Protein AF-A0A6P6YEB8-F1 (afdb_monomer_lite)

pLDDT: mean 78.09, std 16.61, range [33.03, 96.44]

InterPro domains:
  IPR001309 Peptidase C14, p20 domain [PS50208] (70-120)
  IPR011600 Peptidase C14, caspase domain [PF00656] (31-150)
  IPR015917 Peptidase C14A, caspase catalytic domain [SM00115] (5-207)
  IPR029030 Caspase-like domain superfamily [SSF52129] (10-206)

Sequence (208 aa):
MDNNNLYYSTRNRGRCILLDYLADVRSQSTVRLLQSTFGKLNYQFECYRGWNDRQTLQLLNQGLEDESFDSLIVLILTTSCRKVIECANRTRINSHIIVNKLNGKFCKPFAGKPKVIMIQEYCNKLASDGPTIDQHHQYMIPSHADMLIYTYRGKSQLFWPTLCSTLVTKTTDSLDLVKQLTMVTKCIHQQTGIITEMFSTLIKLFRI

Radius of gyration: 16.37 Å; chains: 1; bounding box: 47×34×47 Å

Secondary structure (DSSP, 8-state):
----B----SSS-EEEEEEETTTTTT-HHHHHHHHHHHHHTTEEEEEEES--HHHHHHHHHHS---TT-S-EEEEEEEEEETTEEE-GGG-EEEHHHHHHHTSTTT-GGGTTS-EEEEEEEE-S---SS-----TT--PPPP-SSSEEEEEEE-S-TTHHHHHHHHHHHT-SSS--HHHHHHHHHHHHHHHH----EEEE--SSB---

Organism: Dermatophagoides pteronyssinus (NCBI:txid6956)

Foldseek 3Di:
DDPQDDPADQAAAEAAEEEAQVLVPPCPVLLVLVCVLVVVSVHHYDYDYQDAPVVLVVCLQPVQPDLSHQEYHYEYEAADDQQWGQHHPRHIDRVVSSLVSCACVNNVSQHVGAYEYEYEHEYPDPPPDDPPPVVSRDDDQRPGARYKYKYFYYNDPVLSVQLSCLLVVPLPPDDFPVVSVVVSQVVCCVVPVGHIDIHDRYPGGHRD

Structure (mmCIF, N/CA/C/O backbone):
data_AF-A0A6P6YEB8-F1
#
_entry.id   AF-A0A6P6YEB8-F1
#
loop_
_atom_site.group_PDB
_atom_site.id
_atom_site.type_symbol
_atom_site.label_atom_id
_atom_site.label_alt_id
_atom_site.label_comp_id
_atom_site.label_asym_id
_atom_site.label_entity_id
_atom_site.label_seq_id
_atom_site.pdbx_PDB_ins_code
_atom_site.Cartn_x
_atom_site.Cartn_y
_atom_site.Cartn_z
_atom_site.occupancy
_atom_site.B_iso_or_equiv
_atom_site.auth_seq_id
_atom_site.auth_comp_id
_atom_site.auth_asym_id
_atom_site.auth_atom_id
_atom_site.pdbx_PDB_model_num
ATOM 1 N N . MET A 1 1 ? -30.100 9.604 11.084 1.00 33.03 1 MET A N 1
ATOM 2 C CA . MET A 1 1 ? -28.777 9.642 11.743 1.00 33.03 1 MET A CA 1
ATOM 3 C C . MET A 1 1 ? -27.958 8.520 11.131 1.00 33.03 1 MET A C 1
ATOM 5 O O . MET A 1 1 ? -28.164 7.367 11.486 1.00 33.03 1 MET A O 1
ATOM 9 N N . ASP A 1 2 ? -27.129 8.842 10.139 1.00 33.69 2 ASP A N 1
ATOM 10 C CA . ASP A 1 2 ? -26.387 7.848 9.355 1.00 33.69 2 ASP A CA 1
ATOM 11 C C . ASP A 1 2 ? -25.097 7.439 10.079 1.00 33.69 2 ASP A C 1
ATOM 13 O O . ASP A 1 2 ? -24.058 8.087 9.966 1.00 33.69 2 ASP A O 1
ATOM 17 N N . ASN A 1 3 ? -25.165 6.334 10.823 1.00 35.03 3 ASN A N 1
ATOM 18 C CA . ASN A 1 3 ? -24.061 5.725 11.583 1.00 35.03 3 ASN A CA 1
ATOM 19 C C . ASN A 1 3 ? -23.027 4.972 10.704 1.00 35.03 3 ASN A C 1
ATOM 21 O O . ASN A 1 3 ? -22.453 3.971 11.130 1.00 35.03 3 ASN A O 1
ATOM 25 N N . ASN A 1 4 ? -22.766 5.429 9.474 1.00 48.56 4 ASN A N 1
ATOM 26 C CA . ASN A 1 4 ? -21.883 4.731 8.520 1.00 48.56 4 ASN A CA 1
ATOM 27 C C . ASN A 1 4 ? -20.425 5.229 8.492 1.00 48.56 4 ASN A C 1
ATOM 29 O O . ASN A 1 4 ? -19.629 4.739 7.688 1.00 48.56 4 ASN A O 1
ATOM 33 N N . ASN A 1 5 ? -20.049 6.164 9.367 1.00 48.53 5 ASN A N 1
ATOM 34 C CA . ASN A 1 5 ? -18.670 6.640 9.487 1.00 48.53 5 ASN A CA 1
ATOM 35 C C . ASN A 1 5 ? -17.968 5.930 10.654 1.00 48.53 5 ASN A C 1
ATOM 37 O O . ASN A 1 5 ? -18.472 5.942 11.776 1.00 48.53 5 ASN A O 1
ATOM 41 N N . LEU A 1 6 ? -16.792 5.337 10.416 1.00 50.59 6 LEU A N 1
ATOM 42 C CA . LEU A 1 6 ? -15.902 4.976 11.520 1.00 50.59 6 LEU A CA 1
ATOM 43 C C . LEU A 1 6 ? -15.239 6.246 12.062 1.00 50.59 6 LEU A C 1
ATOM 45 O O . LEU A 1 6 ? -14.521 6.938 11.342 1.00 50.59 6 LEU A O 1
ATOM 49 N N . TYR A 1 7 ? -15.476 6.528 13.341 1.00 46.62 7 TYR A N 1
ATOM 50 C CA . TYR A 1 7 ? -14.671 7.468 14.111 1.00 46.62 7 TYR A CA 1
ATOM 51 C C . TYR A 1 7 ? -13.385 6.751 14.525 1.00 46.62 7 TYR A C 1
ATOM 53 O O . TYR A 1 7 ? -13.384 5.985 15.484 1.00 46.62 7 TYR A O 1
ATOM 61 N N . TYR A 1 8 ? -12.310 6.953 13.767 1.00 55.81 8 TYR A N 1
ATOM 62 C CA . TYR A 1 8 ? -10.986 6.454 14.134 1.00 55.81 8 TYR A CA 1
ATOM 63 C C . TYR A 1 8 ? -10.305 7.409 15.109 1.00 55.81 8 TYR A C 1
ATOM 65 O O . TYR A 1 8 ? -10.428 8.632 14.992 1.00 55.81 8 TYR A O 1
ATOM 73 N N . SER A 1 9 ? -9.576 6.842 16.064 1.00 53.19 9 SER A N 1
ATOM 74 C CA . SER A 1 9 ? -8.778 7.593 17.023 1.00 53.19 9 SER A CA 1
ATOM 75 C C . SER A 1 9 ? -7.683 8.376 16.298 1.00 53.19 9 SER A C 1
A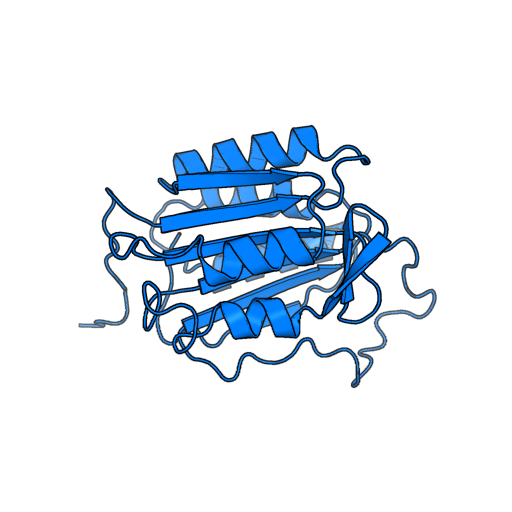TOM 77 O O . SER A 1 9 ? -6.955 7.844 15.460 1.00 53.19 9 SER A O 1
ATOM 79 N N . THR A 1 10 ? -7.507 9.648 16.657 1.00 57.56 10 THR A N 1
ATOM 80 C CA . THR A 1 10 ? -6.394 10.469 16.153 1.00 57.56 10 THR A CA 1
ATOM 81 C C . THR A 1 10 ? -5.044 10.089 16.767 1.00 57.56 10 THR A C 1
ATOM 83 O O . THR A 1 10 ? -4.017 10.537 16.254 1.00 57.56 10 THR A O 1
ATOM 86 N N . ARG A 1 11 ? -5.026 9.276 17.840 1.00 58.72 11 ARG A N 1
ATOM 87 C CA . ARG A 1 11 ? -3.799 8.866 18.546 1.00 58.72 11 ARG A CA 1
ATOM 88 C C . ARG A 1 11 ? -3.128 7.626 17.941 1.00 58.72 11 ARG A C 1
ATOM 90 O O . ARG A 1 11 ? -1.917 7.662 17.787 1.00 58.72 11 ARG A O 1
ATOM 97 N N . ASN A 1 12 ? -3.886 6.592 17.551 1.00 71.19 12 ASN A N 1
ATOM 98 C CA . ASN A 1 12 ? -3.349 5.302 17.069 1.00 71.19 12 ASN A CA 1
ATOM 99 C C . ASN A 1 12 ? -4.005 4.860 15.747 1.00 71.19 12 ASN A C 1
ATOM 101 O O . ASN A 1 12 ? -4.598 3.786 15.633 1.00 71.19 12 ASN A O 1
ATOM 105 N N . ARG A 1 13 ? -3.909 5.713 14.725 1.00 84.38 13 ARG A N 1
ATOM 106 C CA . ARG A 1 13 ? -4.676 5.565 13.481 1.00 84.38 13 ARG A CA 1
ATOM 107 C C . ARG A 1 13 ? -4.376 4.292 12.696 1.00 84.38 13 ARG A C 1
ATOM 109 O O . ARG A 1 13 ? -5.254 3.725 12.045 1.00 84.38 13 ARG A O 1
ATOM 116 N N . GLY A 1 14 ? -3.131 3.845 12.726 1.00 90.62 14 GLY A N 1
ATOM 117 C CA . GLY A 1 14 ? -2.767 2.630 12.034 1.00 90.62 14 GLY A CA 1
ATOM 118 C C . GLY A 1 14 ? -1.291 2.488 11.763 1.00 90.62 14 GLY A C 1
ATOM 119 O O . GLY A 1 14 ? -0.477 3.369 12.048 1.00 90.62 14 GLY A O 1
ATOM 120 N N . ARG A 1 15 ? -0.976 1.371 11.121 1.00 93.56 15 ARG A N 1
ATOM 121 C CA . ARG A 1 15 ? 0.365 1.060 10.645 1.00 93.56 15 ARG A CA 1
ATOM 122 C C . ARG A 1 15 ? 0.413 1.139 9.127 1.00 93.56 15 ARG A C 1
ATOM 124 O O . ARG A 1 15 ? -0.502 0.676 8.449 1.00 93.56 15 ARG A O 1
ATOM 131 N N . CYS A 1 16 ? 1.471 1.737 8.595 1.00 95.31 16 CYS A N 1
ATOM 132 C CA . CYS A 1 16 ? 1.727 1.842 7.165 1.00 95.31 16 CYS A CA 1
ATOM 133 C C . CYS A 1 16 ? 3.064 1.170 6.846 1.00 95.31 16 CYS A C 1
ATOM 135 O O . CYS A 1 16 ? 4.121 1.636 7.262 1.00 95.31 16 CYS A O 1
ATOM 137 N N . ILE A 1 17 ? 3.008 0.058 6.122 1.00 96.44 17 ILE A N 1
ATOM 138 C CA . ILE A 1 17 ? 4.162 -0.752 5.745 1.00 96.44 17 ILE A CA 1
ATOM 139 C C . ILE A 1 17 ? 4.470 -0.498 4.275 1.00 96.44 17 ILE A C 1
ATOM 141 O O . ILE A 1 17 ? 3.630 -0.745 3.416 1.00 96.44 17 ILE A O 1
ATOM 145 N N . LEU A 1 18 ? 5.688 -0.060 3.976 1.00 95.81 18 LEU A N 1
ATOM 146 C CA . LEU A 1 18 ? 6.219 0.038 2.624 1.00 95.81 18 LEU A CA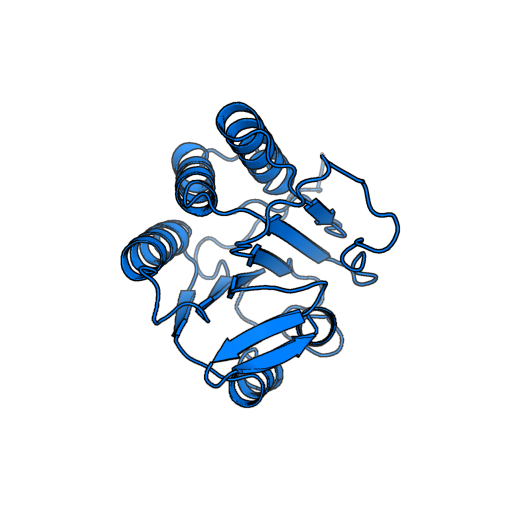 1
ATOM 147 C C . LEU A 1 18 ? 7.156 -1.139 2.339 1.00 95.81 18 LEU A C 1
ATOM 149 O O . LEU A 1 18 ? 8.216 -1.262 2.949 1.00 95.81 18 LEU A O 1
ATOM 153 N N . LEU A 1 19 ? 6.776 -1.970 1.372 1.00 94.06 19 LEU A N 1
ATOM 154 C CA . LEU A 1 19 ? 7.599 -3.017 0.776 1.00 94.06 19 LEU A CA 1
ATOM 155 C C . LEU A 1 19 ? 8.220 -2.463 -0.515 1.00 94.06 19 LEU A C 1
ATOM 157 O O . LEU A 1 19 ? 7.567 -2.400 -1.559 1.00 94.06 19 LEU A O 1
ATOM 161 N N . ASP A 1 20 ? 9.471 -2.011 -0.429 1.00 92.25 20 ASP A N 1
ATOM 162 C CA . ASP A 1 20 ? 10.211 -1.432 -1.554 1.00 92.25 20 ASP A CA 1
ATOM 163 C C . ASP A 1 20 ? 11.157 -2.469 -2.171 1.00 92.25 20 ASP A C 1
ATOM 165 O O . ASP A 1 20 ? 12.314 -2.627 -1.760 1.00 92.25 20 ASP A O 1
ATOM 169 N N . TYR A 1 21 ? 10.660 -3.173 -3.188 1.00 89.31 21 TYR A N 1
ATOM 170 C CA . TYR A 1 21 ? 11.444 -4.129 -3.970 1.00 89.31 21 TYR A CA 1
ATOM 171 C C . TYR A 1 21 ? 12.214 -3.469 -5.121 1.00 89.31 21 TYR A C 1
ATOM 173 O O . TYR A 1 21 ? 12.938 -4.146 -5.845 1.00 89.31 21 TYR A O 1
ATOM 181 N N . LEU A 1 22 ? 12.110 -2.144 -5.270 1.00 81.25 22 LEU A N 1
ATOM 182 C CA . LEU A 1 22 ? 12.818 -1.349 -6.276 1.00 81.25 22 LEU A CA 1
ATOM 183 C C . LEU A 1 22 ? 14.021 -0.620 -5.677 1.00 81.25 22 LEU A C 1
ATOM 185 O O . LEU A 1 22 ? 14.410 0.434 -6.176 1.00 81.25 22 LEU A O 1
ATOM 189 N N . ALA A 1 23 ? 14.605 -1.144 -4.598 1.00 67.38 23 ALA A N 1
ATOM 190 C CA . ALA A 1 23 ? 15.652 -0.462 -3.839 1.00 67.38 23 ALA A CA 1
ATOM 191 C C . ALA A 1 23 ? 16.855 -0.012 -4.702 1.00 67.38 23 ALA A C 1
ATOM 193 O O . ALA A 1 23 ? 17.449 1.026 -4.400 1.00 67.38 23 ALA A O 1
ATOM 194 N N . ASP A 1 24 ? 17.130 -0.716 -5.806 1.00 60.81 24 ASP A N 1
ATOM 195 C CA . ASP A 1 24 ? 18.186 -0.403 -6.783 1.00 60.81 24 ASP A CA 1
ATOM 196 C C . ASP A 1 24 ? 17.789 0.671 -7.822 1.00 60.81 24 ASP A C 1
ATOM 198 O O . ASP A 1 24 ? 18.626 1.177 -8.570 1.00 60.81 24 ASP A O 1
ATOM 202 N N . VAL A 1 25 ? 16.512 1.066 -7.878 1.00 59.66 25 VAL A N 1
ATOM 203 C CA . VAL A 1 25 ? 15.935 1.954 -8.899 1.00 59.66 25 VAL A CA 1
ATOM 204 C C . VAL A 1 25 ? 15.232 3.146 -8.242 1.00 59.66 25 VAL A C 1
ATOM 206 O O . VAL A 1 25 ? 14.028 3.136 -8.019 1.00 59.66 25 VAL A O 1
ATOM 209 N N . ARG A 1 26 ? 15.983 4.226 -7.979 1.00 57.53 26 ARG A N 1
ATOM 210 C CA . ARG A 1 26 ? 15.484 5.612 -7.770 1.00 57.53 26 ARG A CA 1
ATOM 211 C C . ARG A 1 26 ? 14.288 5.796 -6.801 1.00 57.53 26 ARG A C 1
ATOM 213 O O . ARG A 1 26 ? 13.597 6.810 -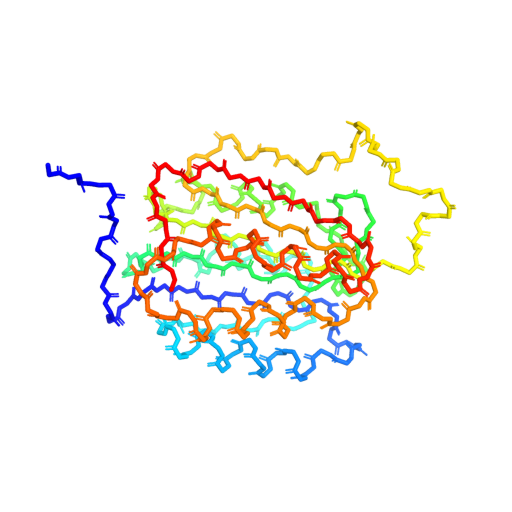6.886 1.00 57.53 26 ARG A O 1
ATOM 220 N N . SER A 1 27 ? 14.049 4.887 -5.853 1.00 66.88 27 SER A N 1
ATOM 221 C CA . SER A 1 27 ? 12.865 4.926 -4.976 1.00 66.88 27 SER A CA 1
ATOM 222 C C . SER A 1 27 ? 12.981 5.914 -3.807 1.00 66.88 27 SER A C 1
ATOM 224 O O . SER A 1 27 ? 11.989 6.208 -3.147 1.00 66.88 27 SER A O 1
ATOM 226 N N . GLN A 1 28 ? 14.161 6.484 -3.540 1.00 81.50 28 GLN A N 1
ATOM 227 C CA . GLN A 1 28 ? 14.412 7.210 -2.289 1.00 81.50 28 GLN A CA 1
ATOM 228 C C . GLN A 1 28 ? 13.585 8.495 -2.120 1.00 81.50 28 GLN A C 1
ATOM 230 O O . GLN A 1 28 ? 13.157 8.804 -1.008 1.00 81.50 28 GLN A O 1
ATOM 235 N N . SER A 1 29 ? 13.310 9.227 -3.204 1.00 85.50 29 SER A N 1
ATOM 236 C CA . SER A 1 29 ? 12.393 10.376 -3.171 1.00 85.50 29 SER A CA 1
ATOM 237 C C . SER A 1 29 ? 10.953 9.942 -2.881 1.00 85.50 29 SER A C 1
ATOM 239 O O . SER A 1 29 ? 10.272 10.577 -2.078 1.00 85.50 29 SER A O 1
ATOM 241 N N . THR A 1 30 ? 10.520 8.821 -3.466 1.00 88.12 30 THR A N 1
ATOM 242 C CA . THR A 1 30 ? 9.198 8.223 -3.230 1.00 88.12 30 THR A CA 1
ATOM 243 C C . THR A 1 30 ? 9.059 7.759 -1.781 1.00 88.12 30 THR A C 1
ATOM 245 O O . THR A 1 30 ? 8.077 8.098 -1.131 1.00 88.12 30 THR A O 1
ATOM 248 N N . VAL A 1 31 ? 10.064 7.068 -1.233 1.00 91.12 31 VAL A N 1
ATOM 249 C CA . VAL A 1 31 ? 10.078 6.627 0.174 1.00 91.12 31 VAL A CA 1
ATOM 250 C C . VAL A 1 31 ? 9.922 7.822 1.117 1.00 91.12 31 VAL A C 1
ATOM 252 O O . VAL A 1 31 ? 9.061 7.796 1.992 1.00 91.12 31 VAL A O 1
ATOM 255 N N . ARG A 1 32 ? 10.700 8.897 0.914 1.00 92.31 32 ARG A N 1
ATOM 256 C CA . ARG A 1 32 ? 10.609 10.116 1.741 1.00 92.31 32 ARG A CA 1
ATOM 257 C C . ARG A 1 32 ? 9.237 10.780 1.643 1.00 92.31 32 ARG A C 1
ATOM 259 O O . ARG A 1 32 ? 8.699 11.218 2.658 1.00 92.31 32 ARG A O 1
ATOM 266 N N . LEU A 1 33 ? 8.670 10.844 0.439 1.00 93.12 33 LEU A N 1
ATOM 267 C CA . LEU A 1 33 ? 7.339 11.402 0.212 1.00 93.12 33 LEU A CA 1
ATOM 268 C C . LEU A 1 33 ? 6.257 10.596 0.944 1.00 93.12 33 LEU A C 1
ATOM 270 O O . LEU A 1 33 ? 5.417 11.187 1.628 1.00 93.12 33 LEU A O 1
ATOM 274 N N . LEU A 1 34 ? 6.289 9.266 0.829 1.00 94.44 34 LEU A N 1
ATOM 275 C CA . LEU A 1 34 ? 5.340 8.375 1.497 1.00 94.44 34 LEU A CA 1
ATOM 276 C C . LEU A 1 34 ? 5.480 8.469 3.015 1.00 94.44 34 LEU A C 1
ATOM 278 O O . LEU A 1 34 ? 4.485 8.702 3.696 1.00 94.44 34 LEU A O 1
ATOM 282 N N . GLN A 1 35 ? 6.707 8.402 3.535 1.00 95.38 35 GLN A N 1
ATOM 283 C CA . GLN A 1 35 ? 6.976 8.542 4.965 1.00 95.38 35 GLN A CA 1
ATOM 284 C C . GLN A 1 35 ? 6.462 9.881 5.510 1.00 95.38 35 GLN A C 1
ATOM 286 O O . GLN A 1 35 ? 5.776 9.909 6.529 1.00 95.38 35 GLN A O 1
ATOM 291 N N . SER A 1 36 ? 6.741 10.991 4.815 1.00 93.94 36 SER A N 1
ATOM 292 C CA . SER A 1 36 ? 6.252 12.316 5.216 1.00 93.94 36 SER A CA 1
ATOM 293 C C . SER A 1 36 ? 4.725 12.397 5.184 1.00 93.94 36 SER A C 1
ATOM 295 O O . SER A 1 36 ? 4.115 12.951 6.095 1.00 93.94 36 SER A O 1
ATOM 297 N N . THR A 1 37 ? 4.099 11.829 4.153 1.00 93.25 37 THR A N 1
ATOM 298 C CA . THR A 1 37 ? 2.644 11.871 3.978 1.00 93.25 37 THR A CA 1
ATOM 299 C C . THR A 1 37 ? 1.926 11.046 5.036 1.00 93.25 37 THR A C 1
ATOM 301 O O . THR A 1 37 ? 1.076 11.573 5.744 1.00 93.25 37 THR A O 1
ATOM 304 N N . PHE A 1 38 ? 2.284 9.772 5.190 1.00 92.56 38 PHE A N 1
ATOM 305 C CA . PHE A 1 38 ? 1.635 8.887 6.157 1.00 92.56 38 PHE A CA 1
ATOM 306 C C . PHE A 1 38 ? 1.969 9.261 7.606 1.00 92.56 38 PHE A C 1
ATOM 308 O O . PHE A 1 38 ? 1.107 9.119 8.469 1.00 92.56 38 PHE A O 1
ATOM 315 N N . GLY A 1 39 ? 3.142 9.852 7.857 1.00 91.25 39 GLY A N 1
ATOM 316 C CA . GLY A 1 39 ? 3.456 10.472 9.145 1.00 91.25 39 GLY A CA 1
ATOM 317 C C . GLY A 1 39 ? 2.525 11.643 9.484 1.00 91.25 39 GLY A C 1
ATOM 318 O O . GLY A 1 39 ? 2.002 11.698 10.590 1.00 91.25 39 GLY A O 1
ATOM 319 N N . LYS A 1 40 ? 2.231 12.538 8.523 1.00 89.12 40 LYS A N 1
ATOM 320 C CA . LYS A 1 40 ? 1.235 13.621 8.705 1.00 89.12 40 LYS A CA 1
ATOM 321 C C . LYS A 1 40 ? -0.186 13.103 8.928 1.00 89.12 40 LYS A C 1
ATOM 323 O O . LYS A 1 40 ? -1.001 13.797 9.521 1.00 89.12 40 LYS A O 1
ATOM 328 N N . LEU A 1 41 ? -0.479 11.902 8.438 1.00 87.44 41 LEU A N 1
ATOM 329 C CA . LEU A 1 41 ? -1.755 11.220 8.629 1.00 87.44 41 LEU A CA 1
ATOM 330 C C . LEU A 1 41 ? -1.779 10.393 9.926 1.00 87.44 41 LEU A C 1
ATOM 332 O O . LEU A 1 41 ? -2.730 9.643 10.114 1.00 87.44 41 LEU A O 1
ATOM 336 N N . ASN A 1 42 ? -0.777 10.520 10.807 1.00 89.31 42 ASN A N 1
ATOM 337 C CA . ASN A 1 42 ? -0.630 9.798 12.078 1.00 89.31 42 ASN A CA 1
ATOM 338 C C . ASN A 1 42 ? -0.549 8.265 11.949 1.00 89.31 42 ASN A C 1
ATOM 340 O O . ASN A 1 42 ? -0.983 7.541 12.846 1.00 89.31 42 ASN A O 1
ATOM 344 N N . TYR A 1 43 ? 0.011 7.753 10.851 1.00 91.75 43 TYR A N 1
ATOM 345 C CA . TYR A 1 43 ? 0.358 6.335 10.742 1.00 91.75 43 TYR A CA 1
ATOM 346 C C . TYR A 1 43 ? 1.784 6.083 11.225 1.00 91.75 43 TYR A C 1
ATOM 348 O O . TYR A 1 43 ? 2.707 6.833 10.896 1.00 91.75 43 TYR A O 1
ATOM 356 N N . GLN A 1 44 ? 1.987 4.957 11.908 1.00 93.44 44 GLN A N 1
ATOM 357 C CA . GLN A 1 44 ? 3.324 4.417 12.131 1.00 93.44 44 GLN A CA 1
ATOM 358 C C . GLN A 1 44 ? 3.869 3.875 10.807 1.00 93.44 44 GLN A C 1
ATOM 360 O O . GLN A 1 44 ? 3.409 2.845 10.313 1.00 93.44 44 GLN A O 1
ATOM 365 N N . PHE A 1 45 ? 4.818 4.598 10.211 1.00 94.31 45 PHE A N 1
ATOM 366 C CA . PHE A 1 45 ? 5.390 4.256 8.912 1.00 94.31 45 PHE A CA 1
ATOM 367 C C . PHE A 1 45 ? 6.658 3.412 9.051 1.00 94.31 45 PHE A C 1
ATOM 369 O O . PHE A 1 45 ? 7.622 3.826 9.693 1.00 94.31 45 PHE A O 1
ATOM 376 N N . GLU A 1 46 ? 6.688 2.271 8.371 1.00 95.25 46 GLU A N 1
ATOM 377 C CA . GLU A 1 46 ? 7.820 1.348 8.341 1.00 95.25 46 GLU A CA 1
ATOM 378 C C . GLU A 1 46 ? 8.182 1.015 6.897 1.00 95.25 46 GLU A C 1
ATOM 380 O O . GLU A 1 46 ? 7.311 0.791 6.062 1.00 95.25 46 GLU A O 1
ATOM 385 N N . CYS A 1 47 ? 9.477 0.993 6.588 1.00 94.38 47 CYS A N 1
ATOM 386 C CA . CYS A 1 47 ? 9.970 0.771 5.234 1.00 94.38 47 CYS A CA 1
ATOM 387 C C . CYS A 1 47 ? 10.951 -0.396 5.209 1.00 94.38 47 CYS A C 1
ATOM 389 O O . CYS A 1 47 ? 11.992 -0.360 5.866 1.00 94.38 47 CYS A O 1
ATOM 391 N N . TYR A 1 48 ? 10.630 -1.401 4.404 1.00 93.69 48 TYR A N 1
ATOM 392 C CA . TYR A 1 48 ? 11.425 -2.602 4.206 1.00 93.69 48 TYR A CA 1
ATOM 393 C C . TYR A 1 48 ? 11.928 -2.622 2.766 1.00 93.69 48 TYR A C 1
ATOM 395 O O . TYR A 1 48 ? 11.181 -2.898 1.824 1.00 93.69 48 TYR A O 1
ATOM 403 N N . ARG A 1 49 ? 13.204 -2.272 2.594 1.00 91.25 49 ARG A N 1
ATOM 404 C CA . ARG A 1 49 ? 13.852 -2.149 1.282 1.00 91.25 49 ARG A CA 1
ATOM 405 C C . ARG A 1 49 ? 14.693 -3.379 0.982 1.00 91.25 49 ARG A C 1
ATOM 407 O O . ARG A 1 49 ? 15.418 -3.849 1.856 1.00 91.25 49 ARG A O 1
ATOM 414 N N . GLY A 1 50 ? 14.632 -3.865 -0.257 1.00 86.19 50 GLY A N 1
ATOM 415 C CA . GLY A 1 50 ? 15.502 -4.954 -0.717 1.00 86.19 50 GLY A CA 1
ATOM 416 C C . GLY A 1 50 ? 15.220 -6.301 -0.041 1.00 86.19 50 GLY A C 1
ATOM 417 O O . GLY A 1 50 ? 16.112 -7.137 0.069 1.00 86.19 50 GLY A O 1
ATOM 418 N N . TRP A 1 51 ? 13.992 -6.511 0.433 1.00 92.19 51 TRP A N 1
ATOM 419 C CA . TRP A 1 51 ? 13.585 -7.771 1.048 1.00 92.19 51 TRP A CA 1
ATOM 420 C C . TRP A 1 51 ? 13.226 -8.825 -0.002 1.00 92.19 51 TRP A C 1
ATOM 422 O O . TRP A 1 51 ? 12.686 -8.510 -1.065 1.00 92.19 51 TRP A O 1
ATOM 432 N N . ASN A 1 52 ? 13.512 -10.089 0.305 1.00 92.94 52 ASN A N 1
ATOM 433 C CA . ASN A 1 52 ? 13.052 -11.231 -0.485 1.00 92.94 52 ASN A CA 1
ATOM 434 C C . ASN A 1 52 ? 11.651 -11.708 -0.046 1.00 92.94 52 ASN A C 1
ATOM 436 O O . ASN A 1 52 ? 11.046 -11.191 0.904 1.00 92.94 52 ASN A O 1
ATOM 440 N N . ASP A 1 53 ? 11.125 -12.703 -0.755 1.00 93.06 53 ASP A N 1
ATOM 441 C CA . ASP A 1 53 ? 9.835 -13.337 -0.476 1.00 93.06 53 ASP A CA 1
ATOM 442 C C . ASP A 1 53 ? 9.745 -13.918 0.949 1.00 93.06 53 ASP A C 1
ATOM 444 O O . ASP A 1 53 ? 8.756 -13.685 1.646 1.00 93.06 53 ASP A O 1
ATOM 448 N N . ARG A 1 54 ? 10.786 -14.612 1.430 1.00 93.81 54 ARG A N 1
ATOM 449 C CA . ARG A 1 54 ? 10.806 -15.221 2.774 1.00 93.81 54 ARG A CA 1
ATOM 450 C C . ARG A 1 54 ? 10.731 -14.181 3.886 1.00 93.81 54 ARG A C 1
ATOM 452 O O . ARG A 1 54 ? 9.930 -14.338 4.803 1.00 93.81 54 ARG A O 1
ATOM 459 N N . GLN A 1 55 ? 11.529 -13.119 3.789 1.00 95.19 55 GLN A N 1
ATOM 460 C CA . GLN A 1 55 ? 11.519 -12.020 4.759 1.00 95.19 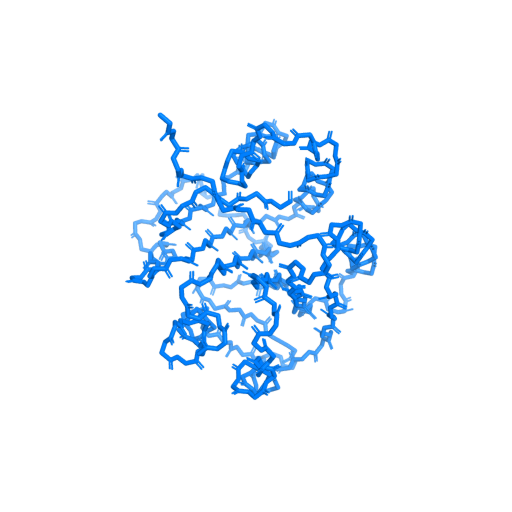55 GLN A CA 1
ATOM 461 C C . GLN A 1 55 ? 10.151 -11.331 4.777 1.00 95.19 55 GLN A C 1
ATOM 463 O O . GLN A 1 55 ? 9.582 -11.103 5.844 1.00 95.19 55 GLN A O 1
ATOM 468 N N . THR A 1 56 ? 9.575 -11.086 3.595 1.00 94.31 56 THR A N 1
ATOM 469 C CA . THR A 1 56 ? 8.220 -10.530 3.464 1.00 94.31 56 THR A CA 1
ATOM 470 C C . THR A 1 56 ? 7.191 -11.417 4.164 1.00 94.31 56 THR A C 1
ATOM 472 O O . THR A 1 56 ? 6.392 -10.931 4.961 1.00 94.31 56 THR A O 1
ATOM 475 N N . LEU A 1 57 ? 7.216 -12.728 3.912 1.00 92.94 57 LEU A N 1
ATOM 476 C CA . LEU A 1 57 ? 6.287 -13.665 4.545 1.00 92.94 57 LEU A CA 1
ATOM 477 C C . LEU A 1 57 ? 6.475 -13.737 6.059 1.00 92.94 57 LEU A C 1
ATOM 479 O O . LEU A 1 57 ? 5.487 -13.845 6.781 1.00 92.94 57 LEU A O 1
ATOM 483 N N . GLN A 1 58 ? 7.712 -13.664 6.545 1.00 93.88 58 GLN A N 1
ATOM 484 C CA . GLN A 1 58 ? 7.989 -13.635 7.977 1.00 93.88 58 GLN A CA 1
ATOM 485 C C . GLN A 1 58 ? 7.359 -12.400 8.637 1.00 93.88 58 GLN A C 1
ATOM 487 O O . GLN A 1 58 ? 6.636 -12.548 9.622 1.00 93.88 58 GLN A O 1
ATOM 492 N N . LEU A 1 59 ? 7.528 -11.213 8.044 1.00 93.62 59 LEU A N 1
ATOM 493 C CA . LEU A 1 59 ? 6.871 -9.987 8.508 1.00 93.62 59 LEU A CA 1
ATOM 494 C C . LEU A 1 59 ? 5.346 -10.103 8.495 1.00 93.62 59 LEU A C 1
ATOM 496 O O . LEU A 1 59 ? 4.703 -9.717 9.463 1.00 93.62 59 LEU A O 1
ATOM 500 N N . LEU A 1 60 ? 4.750 -10.653 7.437 1.00 90.69 60 LEU A N 1
ATOM 501 C CA . LEU A 1 60 ? 3.291 -10.792 7.372 1.00 90.69 60 LEU A CA 1
ATOM 502 C C . LEU A 1 60 ? 2.738 -11.827 8.365 1.00 90.69 60 LEU A C 1
ATOM 504 O O . LEU A 1 60 ? 1.569 -11.749 8.724 1.00 90.69 60 LEU A O 1
ATOM 508 N N . ASN A 1 61 ? 3.553 -12.793 8.802 1.00 86.88 61 ASN A N 1
ATOM 509 C CA . ASN A 1 61 ? 3.143 -13.809 9.774 1.00 86.88 61 ASN A CA 1
ATOM 510 C C . ASN A 1 61 ? 3.317 -13.366 11.231 1.00 86.88 61 ASN A C 1
ATOM 512 O O . ASN A 1 61 ? 2.526 -13.779 12.070 1.00 86.88 61 ASN A O 1
ATOM 516 N N . GLN A 1 62 ? 4.372 -12.606 11.534 1.00 81.44 62 GLN A N 1
ATOM 517 C CA . GLN A 1 62 ? 4.808 -12.325 12.913 1.00 81.44 62 GLN A CA 1
ATOM 518 C C . GLN A 1 62 ? 4.894 -10.831 13.219 1.00 81.44 62 GLN A C 1
ATOM 520 O O . GLN A 1 62 ? 4.959 -10.418 14.365 1.00 81.44 62 GLN A O 1
ATOM 525 N N . GLY A 1 63 ? 4.931 -9.988 12.193 1.00 73.06 63 GLY A N 1
ATOM 526 C CA . GLY A 1 63 ? 5.107 -8.558 12.377 1.00 73.06 63 GLY A CA 1
ATOM 527 C C . GLY A 1 63 ? 3.840 -7.849 12.820 1.00 73.06 63 GLY A C 1
ATOM 528 O O . GLY A 1 63 ? 3.951 -6.766 13.372 1.00 73.06 63 GLY A O 1
ATOM 529 N N . LEU A 1 64 ? 2.651 -8.405 12.577 1.00 83.94 64 LEU A N 1
ATOM 530 C CA . LEU A 1 64 ? 1.366 -7.697 12.661 1.00 83.94 64 LEU A CA 1
ATOM 531 C C . LEU A 1 64 ? 0.599 -7.976 13.964 1.00 83.94 64 LEU A C 1
ATOM 533 O O . LEU A 1 64 ? -0.601 -8.215 13.909 1.00 83.94 64 LEU A O 1
ATOM 537 N N . GLU A 1 65 ? 1.283 -7.973 15.111 1.00 81.06 65 GLU A N 1
ATOM 538 C CA . GLU A 1 65 ? 0.719 -8.400 16.408 1.00 81.06 65 GLU A CA 1
ATOM 539 C C . GLU A 1 65 ? 0.044 -7.279 17.225 1.00 81.06 65 GLU A C 1
ATOM 541 O O . GLU A 1 65 ? -0.710 -7.569 18.147 1.00 81.06 65 GLU A O 1
ATOM 546 N N . ASP A 1 66 ? 0.269 -6.005 16.891 1.00 82.75 66 ASP A N 1
ATOM 547 C CA . ASP A 1 66 ? -0.261 -4.871 17.660 1.00 82.75 66 ASP A CA 1
ATOM 548 C C . ASP A 1 66 ? -1.759 -4.626 17.393 1.00 82.75 66 ASP A C 1
ATOM 550 O O . ASP A 1 66 ? -2.165 -4.183 16.313 1.00 82.75 66 ASP A O 1
ATOM 554 N N . GLU A 1 67 ? -2.588 -4.897 18.403 1.00 81.62 67 GLU A N 1
ATOM 555 C CA . GLU A 1 67 ? -4.045 -4.732 18.359 1.00 81.62 67 GLU A CA 1
ATOM 556 C C . GLU A 1 67 ? -4.520 -3.285 18.559 1.00 81.62 67 GLU A C 1
ATOM 558 O O . GLU A 1 67 ? -5.698 -2.995 18.319 1.00 81.62 67 GLU A O 1
ATOM 563 N N . SER A 1 68 ? -3.634 -2.367 18.957 1.00 85.56 68 SER A N 1
ATOM 564 C CA . SER A 1 68 ? -3.987 -0.975 19.269 1.00 85.56 68 SER A CA 1
ATOM 565 C C . SER A 1 68 ? -4.232 -0.103 18.034 1.00 85.56 68 SER A C 1
ATOM 567 O O . SER A 1 68 ? -4.764 1.001 18.159 1.00 85.56 68 SER A O 1
ATOM 569 N N . PHE A 1 69 ? -3.866 -0.593 16.846 1.00 89.81 69 PHE A N 1
ATOM 570 C CA . PHE A 1 69 ? -4.040 0.117 15.585 1.00 89.81 69 PHE A CA 1
ATOM 571 C C . PHE A 1 69 ? -5.446 -0.019 15.016 1.00 89.81 69 PHE A C 1
ATOM 573 O O . PHE A 1 69 ? -5.999 -1.115 14.923 1.00 89.81 69 PHE A O 1
ATOM 580 N N . ASP A 1 70 ? -5.972 1.096 14.526 1.00 88.50 70 ASP A N 1
ATOM 581 C CA . ASP A 1 70 ? -7.300 1.176 13.920 1.00 88.50 70 ASP A CA 1
ATOM 582 C C . ASP A 1 70 ? -7.359 0.668 12.466 1.00 88.50 70 ASP A C 1
ATOM 584 O O . ASP A 1 70 ? -8.424 0.273 11.984 1.00 88.50 70 ASP A O 1
ATOM 588 N N . SER A 1 71 ? -6.231 0.666 11.748 1.00 91.12 71 SER A N 1
ATOM 589 C CA . SER A 1 71 ? -6.156 0.244 10.343 1.00 91.12 71 SER A CA 1
ATOM 590 C C . SER A 1 71 ? -4.742 -0.166 9.911 1.00 91.12 71 SER A C 1
ATOM 592 O O . SER A 1 71 ? -3.748 0.182 10.555 1.00 91.12 71 SER A O 1
ATOM 594 N N . LEU A 1 72 ? -4.650 -0.907 8.803 1.00 93.75 72 LEU A N 1
ATOM 595 C CA . LEU A 1 72 ? -3.384 -1.318 8.191 1.00 93.75 72 LEU A CA 1
ATOM 596 C C . LEU A 1 72 ? -3.313 -0.855 6.736 1.00 93.75 72 LEU A C 1
ATOM 598 O O . LEU A 1 72 ? -4.230 -1.096 5.949 1.00 93.75 72 LEU A O 1
ATOM 602 N N . ILE A 1 73 ? -2.185 -0.260 6.362 1.00 94.50 73 ILE A N 1
ATOM 603 C CA . ILE A 1 73 ? -1.854 0.095 4.984 1.00 94.50 73 ILE A CA 1
ATOM 604 C C . ILE A 1 73 ? -0.585 -0.648 4.578 1.00 94.50 73 ILE A C 1
ATOM 606 O O . ILE A 1 73 ? 0.421 -0.595 5.279 1.00 94.50 73 ILE A O 1
ATOM 610 N N . VAL A 1 74 ? -0.623 -1.327 3.436 1.00 95.69 74 VAL A N 1
ATOM 611 C CA . VAL A 1 74 ? 0.527 -1.995 2.824 1.00 95.69 74 VAL A CA 1
ATOM 612 C C . VAL A 1 74 ? 0.753 -1.400 1.441 1.00 95.69 74 VAL A C 1
ATOM 614 O O . VAL A 1 74 ? -0.087 -1.512 0.551 1.00 95.69 74 VAL A O 1
ATOM 617 N N . LEU A 1 75 ? 1.895 -0.755 1.265 1.00 95.06 75 LEU A N 1
ATOM 618 C CA . LEU A 1 75 ? 2.346 -0.150 0.022 1.00 95.06 75 LEU A CA 1
ATOM 619 C C . LEU A 1 75 ? 3.411 -1.053 -0.596 1.00 95.06 75 LEU A C 1
ATOM 621 O O . LEU A 1 75 ? 4.337 -1.470 0.095 1.00 95.06 75 LEU A O 1
ATOM 625 N N . ILE A 1 76 ? 3.302 -1.345 -1.887 1.00 92.00 76 ILE A N 1
ATOM 626 C CA . ILE A 1 76 ? 4.221 -2.244 -2.589 1.00 92.00 76 ILE A CA 1
ATOM 627 C C . ILE A 1 76 ? 4.794 -1.527 -3.808 1.00 92.00 76 ILE A C 1
ATOM 629 O O . ILE A 1 76 ? 4.042 -1.089 -4.680 1.00 92.00 76 ILE A O 1
ATOM 633 N N . LEU A 1 77 ? 6.124 -1.434 -3.878 1.00 90.12 77 LEU A N 1
ATOM 634 C CA . LEU A 1 77 ? 6.869 -0.980 -5.055 1.00 90.12 77 LEU A CA 1
ATOM 635 C C . LEU A 1 77 ? 7.582 -2.177 -5.663 1.00 90.12 77 LEU A C 1
ATOM 637 O O . LEU A 1 77 ? 8.418 -2.791 -5.004 1.00 90.12 77 LEU A O 1
ATOM 641 N N . THR A 1 78 ? 7.265 -2.518 -6.908 1.00 87.88 78 THR A N 1
ATOM 642 C CA . THR A 1 78 ? 7.824 -3.716 -7.543 1.00 87.88 78 THR A CA 1
ATOM 643 C C . THR A 1 78 ? 7.896 -3.580 -9.061 1.00 87.88 78 THR A C 1
ATOM 645 O O . THR A 1 78 ? 7.184 -2.777 -9.672 1.00 87.88 78 THR A O 1
ATOM 648 N N . THR A 1 79 ? 8.749 -4.387 -9.686 1.00 83.75 79 THR A N 1
ATOM 649 C CA . THR A 1 79 ? 8.543 -4.821 -11.067 1.00 83.75 79 THR A CA 1
ATOM 650 C C . THR A 1 79 ? 7.608 -6.026 -11.025 1.00 83.75 79 THR A C 1
ATOM 652 O O . THR A 1 79 ? 7.820 -6.964 -10.269 1.00 83.75 79 THR A O 1
ATOM 655 N N . SER A 1 80 ? 6.527 -6.015 -11.796 1.00 70.12 80 SER A N 1
ATOM 656 C CA . SER A 1 80 ? 5.568 -7.126 -11.785 1.00 70.12 80 SER A CA 1
ATOM 657 C C . SER A 1 80 ? 5.421 -7.724 -13.168 1.00 70.12 80 SER A C 1
ATOM 659 O O . SER A 1 80 ? 5.468 -7.026 -14.184 1.00 70.12 80 SER A O 1
ATOM 661 N N . CYS A 1 81 ? 5.202 -9.034 -13.189 1.00 60.34 81 CYS A N 1
ATOM 662 C CA . CYS A 1 81 ? 4.716 -9.746 -14.355 1.00 60.34 81 CYS A CA 1
ATOM 663 C C . CYS A 1 81 ? 3.514 -10.584 -13.921 1.00 60.34 81 CYS A C 1
ATOM 665 O O . CYS A 1 81 ? 3.674 -11.581 -13.220 1.00 60.34 81 CYS A O 1
ATOM 667 N N . ARG A 1 82 ? 2.310 -10.180 -14.345 1.00 64.62 82 ARG A N 1
ATOM 668 C CA . ARG A 1 82 ? 1.077 -10.987 -14.285 1.00 64.62 82 ARG A CA 1
ATOM 669 C C . ARG A 1 82 ? 0.832 -11.674 -12.923 1.00 64.62 82 ARG A C 1
ATOM 671 O O . ARG A 1 82 ? 0.998 -12.883 -12.798 1.00 64.62 82 ARG A O 1
ATOM 678 N N . LYS A 1 83 ? 0.351 -10.913 -11.926 1.00 71.31 83 LYS A N 1
ATOM 679 C CA . LYS A 1 83 ? -0.035 -11.379 -10.563 1.00 71.31 83 LYS A CA 1
ATOM 680 C C . LYS A 1 83 ? 1.136 -11.779 -9.649 1.00 71.31 83 LYS A C 1
ATOM 682 O O . LYS A 1 83 ? 0.913 -12.220 -8.521 1.00 71.31 83 LYS A O 1
ATOM 687 N N . VAL A 1 84 ? 2.373 -11.618 -10.110 1.00 82.69 84 VAL A N 1
ATOM 688 C CA . VAL A 1 84 ? 3.579 -11.957 -9.353 1.00 82.69 84 VAL A CA 1
ATOM 689 C C . VAL A 1 84 ? 4.375 -10.695 -9.055 1.00 82.69 84 VAL A C 1
ATOM 691 O O . VAL A 1 84 ? 4.761 -9.971 -9.969 1.00 82.69 84 VAL A O 1
ATOM 694 N N . ILE A 1 85 ? 4.639 -10.475 -7.771 1.00 87.69 85 ILE A N 1
ATOM 695 C CA . ILE A 1 85 ? 5.489 -9.406 -7.256 1.00 87.69 85 ILE A CA 1
ATOM 696 C C . ILE A 1 85 ? 6.931 -9.909 -7.301 1.00 87.69 85 ILE A C 1
ATOM 698 O O . ILE A 1 85 ? 7.246 -10.961 -6.732 1.00 87.69 85 ILE A O 1
ATOM 702 N N . GLU A 1 86 ? 7.798 -9.177 -7.995 1.00 89.50 86 GLU A N 1
ATOM 703 C CA . GLU A 1 86 ? 9.235 -9.429 -7.979 1.00 89.50 86 GLU A CA 1
ATOM 704 C C . GLU A 1 86 ? 9.838 -8.788 -6.729 1.00 89.50 86 GLU A C 1
ATOM 706 O O . GLU A 1 86 ? 9.668 -7.593 -6.469 1.00 89.50 86 GLU A O 1
ATOM 711 N N . CYS A 1 87 ? 10.505 -9.616 -5.935 1.00 90.12 87 CYS A N 1
ATOM 712 C CA . CYS A 1 87 ? 11.193 -9.226 -4.716 1.00 90.12 87 CYS A CA 1
ATOM 713 C C . CYS A 1 87 ? 12.706 -9.167 -4.967 1.00 90.12 87 CYS A C 1
ATOM 715 O O . CYS A 1 87 ? 13.203 -9.521 -6.043 1.00 90.12 87 CYS A O 1
ATOM 717 N N . ALA A 1 88 ? 13.470 -8.766 -3.951 1.00 86.50 88 ALA A N 1
ATOM 718 C CA . ALA A 1 88 ? 14.923 -8.783 -4.050 1.00 86.50 88 ALA A CA 1
ATOM 719 C C . ALA A 1 88 ? 15.463 -10.196 -4.338 1.00 86.50 88 ALA A C 1
ATOM 721 O O . ALA A 1 88 ? 14.806 -11.218 -4.096 1.00 86.50 88 ALA A O 1
ATOM 722 N N . ASN A 1 89 ? 16.684 -10.252 -4.870 1.00 84.81 89 ASN A N 1
ATOM 723 C CA . ASN A 1 89 ? 17.360 -11.492 -5.261 1.00 84.81 89 ASN A CA 1
ATOM 724 C C . ASN A 1 89 ? 16.584 -12.324 -6.300 1.00 84.81 89 ASN A C 1
ATOM 726 O O . ASN A 1 89 ? 16.722 -13.545 -6.337 1.00 84.81 89 ASN A O 1
ATOM 730 N N . ARG A 1 90 ? 15.764 -11.674 -7.144 1.00 83.25 90 ARG A N 1
ATOM 731 C CA . ARG A 1 90 ? 14.931 -12.312 -8.189 1.00 83.25 90 ARG A CA 1
ATOM 732 C C . ARG A 1 90 ? 13.945 -13.349 -7.643 1.00 83.25 90 ARG A C 1
ATOM 734 O O . ARG A 1 90 ? 13.468 -14.215 -8.381 1.00 83.25 90 ARG A O 1
ATOM 741 N N . THR A 1 91 ? 13.645 -13.268 -6.349 1.00 90.31 91 THR A N 1
ATOM 742 C CA . THR A 1 91 ? 12.587 -14.067 -5.734 1.00 90.31 91 THR A CA 1
ATOM 743 C C . THR A 1 91 ? 11.228 -13.493 -6.117 1.00 90.31 91 THR A C 1
ATOM 745 O O . THR A 1 91 ? 11.113 -12.351 -6.568 1.00 90.31 91 THR A O 1
ATOM 748 N N . ARG A 1 92 ? 10.186 -14.315 -6.018 1.00 89.88 92 ARG A N 1
ATOM 749 C CA . ARG A 1 92 ? 8.855 -13.980 -6.516 1.00 89.88 92 ARG A CA 1
ATOM 750 C C . ARG A 1 92 ? 7.812 -14.422 -5.515 1.00 89.88 92 ARG A C 1
ATOM 752 O O . ARG A 1 92 ? 7.828 -15.571 -5.083 1.00 89.88 92 ARG A O 1
ATOM 759 N N . ILE A 1 93 ? 6.872 -13.537 -5.219 1.00 89.62 93 ILE A N 1
ATOM 760 C CA . ILE A 1 93 ? 5.709 -13.853 -4.399 1.00 89.62 93 ILE A CA 1
ATOM 761 C C . ILE A 1 93 ? 4.445 -13.581 -5.200 1.00 89.62 93 ILE A C 1
ATOM 763 O O . ILE A 1 93 ? 4.299 -12.548 -5.853 1.00 89.62 93 ILE A O 1
ATOM 767 N N . ASN A 1 94 ? 3.514 -14.527 -5.179 1.00 87.12 94 ASN A N 1
ATOM 768 C CA . ASN A 1 94 ? 2.218 -14.278 -5.782 1.00 87.12 94 ASN A CA 1
ATOM 769 C C . ASN A 1 94 ? 1.432 -13.317 -4.884 1.00 87.12 94 ASN A C 1
ATOM 771 O O . ASN A 1 94 ? 1.346 -13.522 -3.671 1.00 87.12 94 ASN A O 1
ATOM 775 N N . SER A 1 95 ? 0.853 -12.278 -5.474 1.00 83.25 95 SER A N 1
ATOM 776 C CA . SER A 1 95 ? 0.133 -11.242 -4.735 1.00 83.25 95 SER A CA 1
ATOM 777 C C . SER A 1 95 ? -1.019 -11.795 -3.889 1.00 83.25 95 SER A C 1
ATOM 779 O O . SER A 1 95 ? -1.272 -11.276 -2.801 1.00 83.25 95 SER A O 1
ATOM 781 N N . HIS A 1 96 ? -1.653 -12.900 -4.311 1.00 82.69 96 HIS A N 1
ATOM 782 C CA . HIS A 1 96 ? -2.693 -13.561 -3.514 1.00 82.69 96 HIS A CA 1
ATOM 783 C C . HIS A 1 96 ? -2.184 -14.044 -2.155 1.00 82.69 96 HIS A C 1
ATOM 785 O O . HIS A 1 96 ? -2.953 -14.098 -1.201 1.00 82.69 96 HIS A O 1
ATOM 791 N N . ILE A 1 97 ? -0.901 -14.402 -2.053 1.00 88.38 97 ILE A N 1
ATOM 792 C CA . ILE A 1 97 ? -0.314 -14.873 -0.800 1.00 88.38 97 ILE A CA 1
ATOM 793 C C . ILE A 1 97 ? -0.276 -13.714 0.197 1.00 88.38 97 ILE A C 1
ATOM 795 O O . ILE A 1 97 ? -0.685 -13.893 1.341 1.00 88.38 97 ILE A O 1
ATOM 799 N N . ILE A 1 98 ? 0.128 -12.518 -0.246 1.00 88.81 98 ILE A N 1
ATOM 800 C CA . ILE A 1 98 ? 0.120 -11.306 0.587 1.00 88.81 98 ILE A CA 1
ATOM 801 C C . ILE A 1 98 ? -1.310 -10.971 1.018 1.00 88.81 98 ILE A C 1
ATOM 803 O O . ILE A 1 98 ? -1.575 -10.836 2.209 1.00 88.81 98 ILE A O 1
ATOM 807 N N . VAL A 1 99 ? -2.246 -10.914 0.065 1.00 86.38 99 VAL A N 1
ATOM 808 C CA . VAL A 1 99 ? -3.668 -10.629 0.328 1.00 86.38 99 VAL A CA 1
ATOM 809 C C . VAL A 1 99 ? -4.255 -11.613 1.345 1.00 86.38 99 VAL A C 1
ATOM 811 O O . VAL A 1 99 ? -4.880 -11.198 2.321 1.00 86.38 99 VAL A O 1
ATOM 814 N N . ASN A 1 100 ? -4.003 -12.912 1.170 1.00 86.69 100 ASN A N 1
ATOM 815 C CA . ASN A 1 100 ? -4.488 -13.944 2.082 1.00 86.69 100 ASN A CA 1
ATOM 816 C C . ASN A 1 100 ? -3.894 -13.790 3.481 1.00 86.69 100 ASN A C 1
ATOM 818 O O . ASN A 1 100 ? -4.625 -13.915 4.457 1.00 86.69 100 ASN A O 1
ATOM 822 N N . LYS A 1 101 ? -2.598 -13.481 3.607 1.00 90.25 101 LYS A N 1
ATOM 823 C CA . LYS A 1 101 ? -1.964 -13.264 4.918 1.00 90.25 101 LYS A CA 1
ATOM 824 C C . LYS A 1 101 ? -2.535 -12.071 5.673 1.00 90.25 101 LYS A C 1
ATOM 826 O O . LYS A 1 101 ? -2.500 -12.068 6.896 1.00 90.25 101 LYS A O 1
ATOM 831 N N . LEU A 1 102 ? -3.113 -11.112 4.959 1.00 89.88 102 LEU A N 1
ATOM 832 C CA . LEU A 1 102 ? -3.752 -9.941 5.542 1.00 89.88 102 LEU A CA 1
ATOM 833 C C . LEU A 1 102 ? -5.241 -10.153 5.855 1.00 89.88 102 LEU A C 1
ATOM 835 O O . LEU A 1 102 ? -5.875 -9.257 6.396 1.00 89.88 102 LEU A O 1
ATOM 839 N N . ASN A 1 103 ? -5.847 -11.303 5.555 1.00 85.75 103 ASN A N 1
ATOM 840 C CA . ASN A 1 103 ? -7.254 -11.513 5.904 1.00 85.75 103 ASN A CA 1
ATOM 841 C C . ASN A 1 103 ? -7.464 -11.642 7.428 1.00 85.75 103 ASN A C 1
ATOM 843 O O . ASN A 1 103 ? -6.532 -11.924 8.175 1.00 85.75 103 ASN A O 1
ATOM 847 N N . GLY A 1 104 ? -8.705 -11.490 7.902 1.00 81.81 104 GLY A N 1
ATOM 848 C CA . GLY A 1 104 ? -9.009 -11.539 9.343 1.00 81.81 104 GLY A CA 1
ATOM 849 C C . GLY A 1 104 ? -8.726 -12.887 10.025 1.00 81.81 104 GLY A C 1
ATOM 850 O O . GLY A 1 104 ? -8.646 -12.940 11.248 1.00 81.81 104 GLY A O 1
ATOM 851 N N . LYS A 1 105 ? -8.543 -13.976 9.261 1.00 83.88 105 LYS A N 1
ATOM 852 C CA . LYS A 1 105 ? -8.163 -15.289 9.807 1.00 83.88 105 LYS A CA 1
ATOM 853 C C . LYS A 1 105 ? -6.682 -15.330 10.188 1.00 83.88 105 LYS A C 1
ATOM 855 O O . LYS A 1 105 ? -6.343 -15.918 11.213 1.00 83.88 105 LYS A O 1
ATOM 860 N N . PHE A 1 106 ? -5.815 -14.747 9.360 1.00 86.00 106 PHE A N 1
ATOM 861 C CA . PHE A 1 106 ? -4.360 -14.779 9.549 1.00 86.00 106 PHE A CA 1
ATOM 862 C C . PHE A 1 106 ? -3.810 -13.507 10.203 1.00 86.00 106 PHE A C 1
ATOM 864 O O . PHE A 1 106 ? -2.842 -13.585 10.948 1.00 86.00 106 PHE A O 1
ATOM 871 N N . CYS A 1 107 ? -4.465 -12.368 9.997 1.00 88.69 107 CYS A N 1
ATOM 872 C CA . CYS A 1 107 ? -4.113 -11.066 10.551 1.00 88.69 107 CYS A CA 1
ATOM 873 C C . CYS A 1 107 ? -5.150 -10.654 11.609 1.00 88.69 107 CYS A C 1
ATOM 875 O O . CYS A 1 107 ? -5.930 -9.716 11.419 1.00 88.69 107 CYS A O 1
ATOM 877 N N . LYS A 1 108 ? -5.209 -11.424 12.706 1.00 88.94 108 LYS A N 1
ATOM 878 C CA . LYS A 1 108 ? -6.230 -11.276 13.76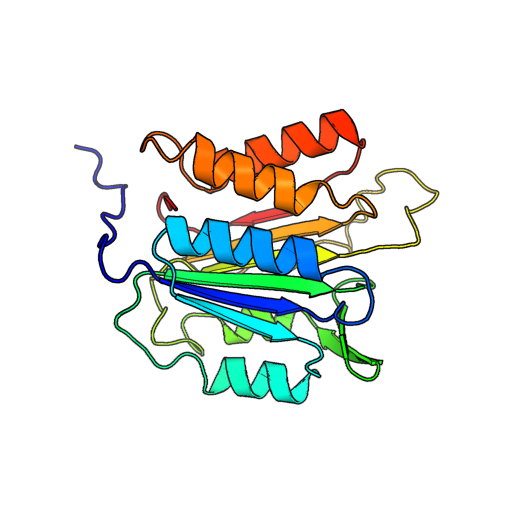1 1.00 88.94 108 LYS A CA 1
ATOM 879 C C . LYS A 1 108 ? -6.315 -9.856 14.346 1.00 88.94 108 LYS A C 1
ATOM 881 O O . LYS A 1 108 ? -7.442 -9.379 14.466 1.00 88.94 108 LYS A O 1
ATOM 886 N N . PRO A 1 109 ? -5.200 -9.139 14.602 1.00 89.69 109 PRO A N 1
ATOM 887 C CA . PRO A 1 109 ? -5.253 -7.771 15.138 1.00 89.69 109 PRO A CA 1
ATOM 888 C C . PRO A 1 109 ? -5.998 -6.762 14.254 1.00 89.69 109 PRO A C 1
ATOM 890 O O . PRO A 1 109 ? -6.453 -5.721 14.736 1.00 89.69 109 PRO A O 1
ATOM 893 N N . PHE A 1 110 ? -6.173 -7.088 12.968 1.00 88.94 110 PHE A N 1
ATOM 894 C CA . PHE A 1 110 ? -6.892 -6.284 11.980 1.00 88.94 110 PHE A CA 1
ATOM 895 C C . PHE A 1 110 ? -8.174 -6.958 11.456 1.00 88.94 110 PHE A C 1
ATOM 897 O O . PHE A 1 110 ? -8.726 -6.547 10.426 1.00 88.94 110 PHE A O 1
ATOM 904 N N . ALA A 1 111 ? -8.685 -7.994 12.129 1.00 88.19 111 ALA A N 1
ATOM 905 C CA . ALA A 1 111 ? -9.998 -8.557 11.821 1.00 88.19 111 ALA A CA 1
ATOM 906 C C . ALA A 1 111 ? -11.096 -7.501 12.069 1.00 88.19 111 ALA A C 1
ATOM 908 O O . ALA A 1 111 ? -11.119 -6.859 13.114 1.00 88.19 111 ALA A O 1
ATOM 909 N N . GLY A 1 112 ? -11.974 -7.269 11.087 1.00 84.06 112 GLY A N 1
ATOM 910 C CA . GLY A 1 112 ? -13.003 -6.217 11.155 1.00 84.06 112 GLY A CA 1
ATOM 911 C C . GLY A 1 112 ? -12.491 -4.774 11.001 1.00 84.06 112 GLY A C 1
ATOM 912 O O . GLY A 1 112 ? -13.288 -3.837 11.021 1.00 84.06 112 GLY A O 1
ATOM 913 N N . LYS A 1 113 ? -11.173 -4.574 10.853 1.00 88.88 113 LYS A N 1
ATOM 914 C CA . LYS A 1 113 ? -10.534 -3.262 10.650 1.00 88.88 113 LYS A CA 1
ATOM 915 C C . LYS A 1 113 ? -10.145 -3.059 9.179 1.00 88.88 113 LYS A C 1
ATOM 917 O O . LYS A 1 113 ? -9.825 -4.045 8.513 1.00 88.88 113 LYS A O 1
ATOM 922 N N . PRO A 1 114 ? -10.115 -1.829 8.639 1.00 90.12 114 PRO A N 1
ATOM 923 C CA . PRO A 1 114 ? -9.729 -1.599 7.250 1.00 90.12 114 PRO A CA 1
ATOM 924 C C . PRO A 1 114 ? -8.290 -2.011 6.972 1.00 90.12 114 PRO A C 1
ATOM 926 O O . PRO A 1 114 ? -7.367 -1.686 7.724 1.00 90.12 114 PRO A O 1
ATOM 929 N N . LYS A 1 115 ? -8.111 -2.690 5.843 1.00 91.56 115 LYS A N 1
ATOM 930 C CA . LYS A 1 115 ? -6.810 -3.106 5.326 1.00 91.56 115 LYS A CA 1
ATOM 931 C C . LYS A 1 115 ? -6.681 -2.638 3.889 1.00 91.56 115 LYS A C 1
ATOM 933 O O . LYS A 1 115 ? -7.425 -3.085 3.018 1.00 91.56 115 LYS A O 1
ATOM 938 N N . VAL A 1 116 ? -5.754 -1.726 3.639 1.00 92.19 116 VAL A N 1
ATOM 939 C CA . VAL A 1 116 ? -5.544 -1.141 2.315 1.00 92.19 116 VAL A CA 1
ATOM 940 C C . VAL A 1 116 ? -4.228 -1.635 1.746 1.00 92.19 116 VAL A C 1
ATOM 942 O O . VAL A 1 116 ? -3.186 -1.486 2.371 1.00 92.19 116 VAL A O 1
ATOM 945 N N . ILE A 1 117 ? -4.267 -2.204 0.548 1.00 92.19 117 ILE A N 1
ATOM 946 C CA . ILE A 1 117 ? -3.100 -2.699 -0.174 1.00 92.19 117 ILE A CA 1
ATOM 947 C C . ILE A 1 117 ? -2.981 -1.879 -1.456 1.00 92.19 117 ILE A C 1
ATOM 949 O O . ILE A 1 117 ? -3.879 -1.908 -2.296 1.00 92.19 117 ILE A O 1
ATOM 953 N N . MET A 1 118 ? -1.888 -1.136 -1.612 1.00 91.56 118 MET A N 1
ATOM 954 C CA . MET A 1 118 ? -1.618 -0.336 -2.806 1.00 91.56 118 MET A CA 1
ATOM 955 C C . MET A 1 118 ? -0.357 -0.839 -3.496 1.00 91.56 118 MET A C 1
ATOM 957 O O . MET A 1 118 ? 0.720 -0.833 -2.904 1.00 91.56 118 MET A O 1
ATOM 961 N N . ILE A 1 119 ? -0.483 -1.253 -4.752 1.00 88.38 119 ILE A N 1
ATOM 962 C CA . ILE A 1 119 ? 0.603 -1.857 -5.525 1.00 88.38 119 ILE A CA 1
ATOM 963 C C . ILE A 1 119 ? 0.951 -0.931 -6.691 1.00 88.38 119 ILE A C 1
ATOM 965 O O . ILE A 1 119 ? 0.116 -0.688 -7.563 1.00 88.38 119 ILE A O 1
ATOM 969 N N . GLN A 1 120 ? 2.188 -0.429 -6.719 1.00 87.50 120 GLN A N 1
ATOM 970 C CA . GLN A 1 120 ? 2.781 0.158 -7.917 1.00 87.50 120 GLN A CA 1
ATOM 971 C C . GLN A 1 120 ? 3.643 -0.887 -8.622 1.00 87.50 120 GLN A C 1
ATOM 973 O O . GLN A 1 120 ? 4.685 -1.309 -8.114 1.00 87.50 120 GLN A O 1
ATOM 978 N N . GLU A 1 121 ? 3.238 -1.218 -9.842 1.00 84.50 121 GLU A N 1
ATOM 979 C CA . GLU A 1 121 ? 3.971 -2.096 -10.742 1.00 84.50 121 GLU A CA 1
ATOM 980 C C . GLU A 1 121 ? 4.658 -1.271 -11.836 1.00 84.50 121 GLU A C 1
ATOM 982 O O . GLU A 1 121 ? 4.003 -0.714 -12.726 1.00 84.50 121 GLU A O 1
ATOM 987 N N . TYR A 1 122 ? 5.991 -1.217 -11.805 1.00 79.94 122 TYR A N 1
ATOM 988 C CA . TYR A 1 122 ? 6.766 -0.663 -12.914 1.00 79.94 122 TYR A CA 1
ATOM 989 C C . TYR A 1 122 ? 6.853 -1.703 -14.028 1.00 79.94 122 TYR A C 1
ATOM 991 O O . TYR A 1 122 ? 7.565 -2.700 -13.915 1.00 79.94 122 TYR A O 1
ATOM 999 N N . CYS A 1 123 ? 6.126 -1.466 -15.120 1.00 68.88 123 CYS A N 1
ATOM 1000 C CA . CYS A 1 123 ? 6.132 -2.349 -16.281 1.00 68.88 123 CYS A CA 1
ATOM 1001 C C . CYS A 1 123 ? 6.853 -1.699 -17.469 1.00 68.88 123 CYS A C 1
ATOM 1003 O O . CYS A 1 123 ? 6.438 -0.655 -17.977 1.00 68.88 123 CYS A O 1
ATOM 1005 N N . ASN A 1 124 ? 7.928 -2.335 -17.951 1.00 55.22 124 ASN A N 1
ATOM 1006 C CA . ASN A 1 124 ? 8.680 -1.848 -19.111 1.00 55.22 124 ASN A CA 1
ATOM 1007 C C . ASN A 1 124 ? 7.997 -2.132 -20.456 1.00 55.22 124 ASN A C 1
ATOM 1009 O O . ASN A 1 124 ? 8.261 -1.429 -21.437 1.00 55.22 124 ASN A O 1
ATOM 1013 N N . LYS A 1 125 ? 7.082 -3.102 -20.489 1.00 52.53 125 LYS A N 1
ATOM 1014 C CA . LYS A 1 125 ? 6.208 -3.376 -21.626 1.00 52.53 125 LYS A CA 1
ATOM 1015 C C . LYS A 1 125 ? 4.853 -2.736 -21.336 1.00 52.53 125 LYS A C 1
ATOM 1017 O O . LYS A 1 125 ? 3.998 -3.351 -20.710 1.00 52.53 125 LYS A O 1
ATOM 1022 N N . LEU A 1 126 ? 4.655 -1.497 -21.792 1.00 47.47 126 LEU A N 1
ATOM 1023 C CA . LEU A 1 126 ? 3.297 -1.123 -22.185 1.00 47.47 126 LEU A CA 1
ATOM 1024 C C . LEU A 1 126 ? 2.911 -2.189 -23.206 1.00 47.47 126 LEU A C 1
ATOM 1026 O O . LEU A 1 126 ? 3.688 -2.412 -24.138 1.00 47.47 126 LEU A O 1
ATOM 1030 N N . ALA A 1 127 ? 1.827 -2.925 -22.965 1.00 43.59 127 ALA A N 1
ATOM 1031 C CA . ALA A 1 127 ? 1.272 -3.760 -24.012 1.00 43.59 127 ALA A CA 1
ATOM 1032 C C . ALA A 1 127 ? 1.193 -2.867 -25.261 1.00 43.59 127 ALA A C 1
ATOM 1034 O O . ALA A 1 127 ? 0.690 -1.747 -25.210 1.00 43.59 127 ALA A O 1
ATOM 1035 N N . SER A 1 128 ? 1.876 -3.290 -26.319 1.00 39.19 128 SER A N 1
ATOM 1036 C CA . SER A 1 128 ? 1.865 -2.639 -27.630 1.00 39.19 128 SER A CA 1
ATOM 1037 C C . SER A 1 128 ? 0.487 -2.726 -28.284 1.00 39.19 128 SER A C 1
ATOM 1039 O O . SER A 1 128 ? 0.209 -2.017 -29.242 1.00 39.19 128 SER A O 1
ATOM 1041 N N . ASP A 1 129 ? -0.375 -3.564 -27.728 1.00 35.38 129 ASP A N 1
ATOM 1042 C CA . ASP A 1 129 ? -1.801 -3.597 -27.975 1.00 35.38 129 ASP A CA 1
ATOM 1043 C C . ASP A 1 129 ? -2.430 -2.695 -26.915 1.00 35.38 129 ASP A C 1
ATOM 1045 O O . ASP A 1 129 ? -1.946 -2.701 -25.788 1.00 35.38 129 ASP A O 1
ATOM 1049 N N . GLY A 1 130 ? -3.438 -1.886 -27.256 1.00 37.97 130 GLY A N 1
ATOM 1050 C CA . GLY A 1 130 ? -4.093 -0.944 -26.337 1.00 37.97 130 GLY A CA 1
ATOM 1051 C C . GLY A 1 130 ? -4.639 -1.587 -25.046 1.00 37.97 130 GLY A C 1
ATOM 1052 O O . GLY A 1 130 ? -4.206 -2.655 -24.636 1.00 37.97 130 GLY A O 1
ATOM 1053 N N . PRO A 1 131 ? -5.607 -0.985 -24.339 1.00 35.38 131 PRO A N 1
ATOM 1054 C CA . PRO A 1 131 ? -6.192 -1.625 -23.167 1.00 35.38 131 PRO A CA 1
ATOM 1055 C C . PRO A 1 131 ? -7.016 -2.845 -23.610 1.00 35.38 131 PRO A C 1
ATOM 1057 O O . PRO A 1 131 ? -8.241 -2.800 -23.675 1.00 35.38 131 PRO A O 1
ATOM 1060 N N . THR A 1 132 ? -6.361 -3.957 -23.939 1.00 33.91 132 THR A N 1
ATOM 1061 C CA . THR A 1 132 ? -6.967 -5.269 -23.872 1.00 33.91 132 THR A CA 1
ATOM 1062 C C . THR A 1 132 ? -7.278 -5.445 -22.400 1.00 33.91 132 THR A C 1
ATOM 1064 O O . THR A 1 132 ? -6.400 -5.660 -21.564 1.00 33.91 132 THR A O 1
ATOM 1067 N N . ILE A 1 133 ? -8.558 -5.257 -22.076 1.00 40.19 133 ILE A N 1
ATOM 1068 C CA . ILE A 1 133 ? -9.174 -5.769 -20.859 1.00 40.19 133 ILE A CA 1
ATOM 1069 C C . ILE A 1 133 ? -9.031 -7.280 -20.977 1.00 40.19 133 ILE A C 1
ATOM 1071 O O . ILE A 1 133 ? -9.916 -7.988 -21.449 1.00 40.19 133 ILE A O 1
ATOM 1075 N N . ASP A 1 134 ? -7.835 -7.763 -20.686 1.00 37.62 134 ASP A N 1
ATOM 1076 C CA . ASP A 1 134 ? -7.525 -9.162 -20.738 1.00 37.62 134 ASP A CA 1
ATOM 1077 C C . ASP A 1 134 ? -8.325 -9.765 -19.581 1.00 37.62 134 ASP A C 1
ATOM 1079 O O . ASP A 1 134 ? -8.063 -9.513 -18.403 1.00 37.62 134 ASP A O 1
ATOM 1083 N N . GLN A 1 135 ? -9.399 -10.475 -19.928 1.00 38.16 135 GLN A N 1
ATOM 1084 C CA . GLN A 1 135 ? -10.369 -11.032 -18.983 1.00 38.16 135 GLN A CA 1
ATOM 1085 C C . GLN A 1 135 ? -9.706 -12.007 -17.989 1.00 38.16 135 GLN A C 1
ATOM 1087 O O . GLN A 1 135 ? -10.296 -12.356 -16.968 1.00 38.16 135 GLN A O 1
ATOM 1092 N N . HIS A 1 136 ? -8.446 -12.392 -18.227 1.00 40.53 136 HIS A N 1
ATOM 1093 C CA . HIS A 1 136 ? -7.629 -13.210 -17.334 1.00 40.53 136 HIS A CA 1
ATOM 1094 C C . HIS A 1 136 ? -6.734 -12.405 -16.367 1.00 40.53 136 HIS A C 1
ATOM 1096 O O . HIS A 1 136 ? -6.120 -12.993 -15.463 1.00 40.53 136 HIS A O 1
ATOM 1102 N N . HIS A 1 137 ? -6.671 -11.075 -16.507 1.00 44.06 137 HIS A N 1
ATOM 1103 C CA . HIS A 1 137 ? -5.792 -10.174 -15.742 1.00 44.06 137 HIS A CA 1
ATOM 1104 C C . HIS A 1 137 ? -6.417 -9.568 -14.485 1.00 44.06 137 HIS A C 1
ATOM 1106 O O . HIS A 1 137 ? -5.750 -8.795 -13.798 1.00 44.06 137 HIS A O 1
ATOM 1112 N N . GLN A 1 138 ? -7.635 -9.974 -14.118 1.00 48.50 138 GLN A N 1
ATOM 1113 C CA . GLN A 1 138 ? -8.224 -9.577 -12.843 1.00 48.50 138 GLN A CA 1
ATOM 1114 C C . GLN A 1 138 ? -7.289 -9.991 -11.695 1.00 48.50 138 GLN A C 1
ATOM 1116 O O . GLN A 1 138 ? -7.039 -11.182 -11.455 1.00 48.50 138 GLN A O 1
ATOM 1121 N N . TYR A 1 139 ? -6.737 -8.994 -10.996 1.00 50.31 139 TYR A N 1
ATOM 1122 C CA . TYR A 1 139 ? -6.323 -9.178 -9.612 1.00 50.31 139 TYR A CA 1
ATOM 1123 C C . TYR A 1 139 ? -7.515 -9.763 -8.846 1.00 50.31 139 TYR A C 1
ATOM 1125 O O . TYR A 1 139 ? -8.662 -9.407 -9.117 1.00 50.31 139 TYR A O 1
ATOM 1133 N N . MET A 1 140 ? -7.257 -10.718 -7.946 1.00 56.25 140 MET A N 1
ATOM 1134 C CA . MET A 1 140 ? -8.338 -11.375 -7.212 1.00 56.25 140 MET A CA 1
ATOM 1135 C C . MET A 1 140 ? -9.172 -10.332 -6.474 1.00 56.25 140 MET A C 1
ATOM 1137 O O . MET A 1 140 ? -8.635 -9.548 -5.691 1.00 56.25 140 MET A O 1
ATOM 1141 N N . ILE A 1 141 ? -10.485 -10.376 -6.694 1.00 57.12 141 ILE A N 1
ATOM 1142 C CA . ILE A 1 141 ? -11.452 -9.695 -5.842 1.00 57.12 141 ILE A CA 1
ATOM 1143 C C . ILE A 1 141 ? -11.253 -10.281 -4.440 1.00 57.12 141 ILE A C 1
ATOM 1145 O O . ILE A 1 141 ? -11.365 -11.503 -4.287 1.00 57.12 141 ILE A O 1
ATOM 1149 N N . PRO A 1 142 ? -10.902 -9.473 -3.425 1.00 58.94 142 PRO A N 1
ATOM 1150 C CA . PRO A 1 142 ? -10.784 -9.999 -2.079 1.00 58.94 142 PRO A CA 1
ATOM 1151 C C . PRO A 1 142 ? -12.143 -10.588 -1.691 1.00 58.94 142 PRO A C 1
ATOM 1153 O O . PRO A 1 142 ? -13.145 -9.892 -1.710 1.00 58.94 142 PRO A O 1
ATOM 1156 N N . SER A 1 143 ? -12.207 -11.874 -1.350 1.00 61.22 143 SER A N 1
ATOM 1157 C CA . SER A 1 143 ? -13.428 -12.488 -0.797 1.00 61.22 143 SER A CA 1
ATOM 1158 C C . SER A 1 143 ? -13.604 -12.173 0.693 1.00 61.22 143 SER A C 1
ATOM 1160 O O . SER A 1 143 ? -14.540 -12.636 1.341 1.00 61.22 143 SER A O 1
ATOM 1162 N N . HIS A 1 144 ? -12.673 -11.401 1.252 1.00 71.31 144 HIS A N 1
ATOM 1163 C CA . HIS A 1 144 ? -12.589 -11.073 2.662 1.00 71.31 144 HIS A CA 1
ATOM 1164 C C . HIS A 1 144 ? -13.083 -9.652 2.905 1.00 71.31 144 HIS A C 1
ATOM 1166 O O . HIS A 1 144 ? -12.714 -8.734 2.177 1.00 71.31 144 HIS A O 1
ATOM 1172 N N . ALA A 1 145 ? -13.888 -9.484 3.949 1.00 74.19 145 ALA A N 1
ATOM 1173 C CA . ALA A 1 145 ? -14.376 -8.190 4.398 1.00 74.19 145 ALA A CA 1
ATOM 1174 C C . ALA A 1 145 ? -13.240 -7.214 4.760 1.00 74.19 145 ALA A C 1
ATOM 1176 O O . ALA A 1 145 ? -12.151 -7.617 5.187 1.00 74.19 145 ALA A O 1
ATOM 1177 N N . ASP A 1 146 ? -13.544 -5.922 4.634 1.00 83.75 146 ASP A N 1
ATOM 1178 C CA . ASP A 1 146 ? -12.729 -4.805 5.120 1.00 83.75 146 ASP A CA 1
ATOM 1179 C C . ASP A 1 146 ? -11.357 -4.696 4.451 1.00 83.75 146 ASP A C 1
ATOM 1181 O O . ASP A 1 146 ? -10.362 -4.335 5.088 1.00 83.75 146 ASP A O 1
ATOM 1185 N N . MET A 1 147 ? -11.300 -5.004 3.153 1.00 87.56 147 MET A N 1
ATOM 1186 C CA . MET A 1 147 ? -10.089 -4.883 2.354 1.00 87.56 147 MET A CA 1
ATOM 1187 C C . MET A 1 147 ? -10.296 -3.976 1.139 1.00 87.56 147 MET A C 1
ATOM 1189 O O . MET A 1 147 ? -11.336 -3.987 0.484 1.00 87.56 147 MET A O 1
ATOM 1193 N N . LEU A 1 148 ? -9.282 -3.183 0.818 1.00 89.06 148 LEU A N 1
ATOM 1194 C CA . LEU A 1 148 ? -9.210 -2.382 -0.398 1.00 89.06 148 LEU A CA 1
ATOM 1195 C C . LEU A 1 148 ? -7.888 -2.686 -1.089 1.00 89.06 148 LEU A C 1
ATOM 1197 O O . LEU A 1 148 ? -6.833 -2.542 -0.481 1.00 89.06 148 LEU A O 1
ATOM 1201 N N . ILE A 1 149 ? -7.946 -3.086 -2.352 1.00 87.06 149 ILE A N 1
ATOM 1202 C CA . ILE A 1 149 ? -6.774 -3.347 -3.182 1.00 87.06 149 ILE A CA 1
ATOM 1203 C C . ILE A 1 149 ? -6.789 -2.349 -4.334 1.00 87.06 149 ILE A C 1
ATOM 1205 O O . ILE A 1 149 ? -7.745 -2.289 -5.105 1.00 87.06 149 ILE A O 1
ATOM 1209 N N . TYR A 1 150 ? -5.721 -1.570 -4.455 1.00 87.06 150 TYR A N 1
ATOM 1210 C CA . TYR A 1 150 ? -5.530 -0.614 -5.536 1.00 87.06 150 TYR A CA 1
ATOM 1211 C C . TYR A 1 150 ? -4.226 -0.925 -6.263 1.00 87.06 150 TYR A C 1
ATOM 1213 O O . TYR A 1 150 ? -3.160 -0.952 -5.650 1.00 87.06 150 TYR A O 1
ATOM 1221 N N . THR A 1 151 ? -4.298 -1.140 -7.571 1.00 85.00 151 THR A N 1
ATOM 1222 C CA . THR A 1 151 ? -3.135 -1.453 -8.401 1.00 85.00 151 THR A CA 1
ATOM 1223 C C . THR A 1 151 ? -2.967 -0.399 -9.486 1.00 85.00 151 THR A C 1
ATOM 1225 O O . THR A 1 151 ? -3.859 -0.159 -10.301 1.00 85.00 151 THR A O 1
ATOM 1228 N N . TYR A 1 152 ? -1.783 0.204 -9.522 1.00 83.88 152 TYR A N 1
ATOM 1229 C CA . TYR A 1 152 ? -1.336 1.072 -10.602 1.00 83.88 152 TYR A CA 1
ATOM 1230 C C . TYR A 1 152 ? -0.219 0.373 -11.381 1.00 83.88 152 TYR A C 1
ATOM 1232 O O . TYR A 1 152 ? 0.817 0.016 -10.815 1.00 83.88 152 TYR A O 1
ATOM 1240 N N . ARG A 1 153 ? -0.423 0.201 -12.691 1.00 79.38 153 ARG A N 1
ATOM 1241 C CA . ARG A 1 153 ? 0.558 -0.395 -13.604 1.00 79.38 153 ARG A CA 1
ATOM 1242 C C . ARG A 1 153 ? 1.039 0.653 -14.589 1.00 79.38 153 ARG A C 1
ATOM 1244 O O . ARG A 1 153 ? 0.289 1.071 -15.465 1.00 79.38 153 ARG A O 1
ATOM 1251 N N . GLY A 1 154 ? 2.289 1.080 -14.474 1.00 73.19 154 GLY A N 1
ATOM 1252 C CA . GLY A 1 154 ? 2.784 2.140 -15.340 1.00 73.19 154 GLY A CA 1
ATOM 1253 C C . GLY A 1 154 ? 4.247 2.479 -15.132 1.00 73.19 154 GLY A C 1
ATOM 1254 O O . GLY A 1 154 ? 4.809 2.281 -14.061 1.00 73.19 154 GLY A O 1
ATOM 1255 N N . LYS A 1 155 ? 4.862 3.044 -16.175 1.00 69.19 155 LYS A N 1
ATOM 1256 C CA . LYS A 1 155 ? 6.227 3.595 -16.111 1.00 69.19 155 LYS A CA 1
ATOM 1257 C C . LYS A 1 155 ? 6.294 4.928 -15.374 1.00 69.19 155 LYS A C 1
ATOM 1259 O O . LYS A 1 155 ? 7.364 5.344 -14.940 1.00 69.19 155 LYS A O 1
ATOM 1264 N N . SER A 1 156 ? 5.166 5.628 -15.292 1.00 68.88 156 SER A N 1
ATOM 1265 C CA . SER A 1 156 ? 5.130 6.978 -14.759 1.00 68.88 156 SER A CA 1
ATOM 1266 C C . SER A 1 156 ? 5.281 6.966 -13.235 1.00 68.88 156 SER A C 1
ATOM 1268 O O . SER A 1 156 ? 4.583 6.231 -12.532 1.00 68.88 156 SER A O 1
ATOM 1270 N N . GLN A 1 157 ? 6.176 7.824 -12.740 1.00 75.06 157 GLN A N 1
ATOM 1271 C CA . GLN A 1 157 ? 6.387 8.084 -11.314 1.00 75.06 157 GLN A CA 1
ATOM 1272 C C . GLN A 1 157 ? 5.281 8.958 -10.700 1.00 75.06 157 GLN A C 1
ATOM 1274 O O . GLN A 1 157 ? 5.375 9.310 -9.531 1.00 75.06 157 GLN A O 1
ATOM 1279 N N . LEU A 1 158 ? 4.241 9.319 -11.462 1.00 81.12 158 LEU A N 1
ATOM 1280 C CA . LEU A 1 158 ? 3.202 10.255 -11.027 1.00 81.12 158 LEU A CA 1
ATOM 1281 C C . LEU A 1 158 ? 2.271 9.682 -9.953 1.00 81.12 158 LEU A C 1
ATOM 1283 O O . LEU A 1 158 ? 1.705 10.456 -9.190 1.00 81.12 158 LEU A O 1
ATOM 1287 N N . PHE A 1 159 ? 2.133 8.355 -9.842 1.00 87.06 159 PHE A N 1
ATOM 1288 C CA . PHE A 1 159 ? 1.153 7.754 -8.931 1.00 87.06 159 PHE A CA 1
ATOM 1289 C C . PHE A 1 159 ? 1.313 8.204 -7.473 1.00 87.06 159 PHE A C 1
ATOM 1291 O O . PHE A 1 159 ? 0.369 8.755 -6.909 1.00 87.06 159 PHE A O 1
ATOM 1298 N N . TRP A 1 160 ? 2.492 8.027 -6.867 1.00 90.44 160 TRP A N 1
ATOM 1299 C CA . TRP A 1 160 ? 2.693 8.405 -5.463 1.00 90.44 160 TRP A CA 1
ATOM 1300 C C . TRP A 1 160 ? 2.617 9.912 -5.213 1.00 90.44 160 TRP A C 1
ATOM 1302 O O . TRP A 1 160 ? 1.909 10.293 -4.287 1.00 90.44 160 TRP A O 1
ATOM 1312 N N . PRO A 1 161 ? 3.242 10.793 -6.021 1.00 90.75 161 PRO A N 1
ATOM 1313 C CA . PRO A 1 161 ? 3.018 12.237 -5.939 1.00 90.75 161 PRO A CA 1
ATOM 1314 C C . PRO A 1 161 ? 1.542 12.638 -5.990 1.00 90.75 161 PRO A C 1
ATOM 1316 O O . PRO A 1 161 ? 1.099 13.428 -5.155 1.00 90.75 161 PRO A O 1
ATOM 1319 N N . THR A 1 162 ? 0.767 12.080 -6.924 1.00 91.00 162 THR A N 1
ATOM 1320 C CA . THR A 1 162 ? -0.663 12.387 -7.070 1.00 91.00 162 THR A CA 1
ATOM 1321 C C . THR A 1 162 ? -1.490 11.839 -5.909 1.00 91.00 162 THR A C 1
ATOM 1323 O O . THR A 1 162 ? -2.387 12.530 -5.422 1.00 91.00 162 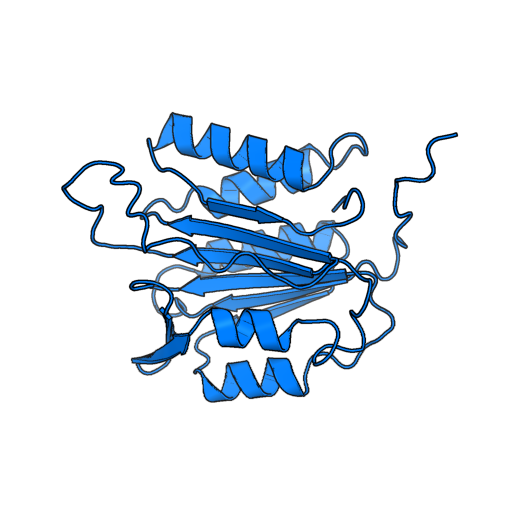THR A O 1
ATOM 1326 N N . LEU A 1 163 ? -1.191 10.628 -5.429 1.00 91.31 163 LEU A N 1
ATOM 1327 C CA . LEU A 1 163 ? -1.839 10.069 -4.246 1.00 91.31 163 LEU A CA 1
ATOM 1328 C C . LEU A 1 163 ? -1.542 10.926 -3.017 1.00 91.31 163 LEU A C 1
ATOM 1330 O O . LEU A 1 163 ? -2.467 11.393 -2.362 1.00 91.31 163 LEU A O 1
ATOM 1334 N N . CYS A 1 164 ? -0.266 11.172 -2.724 1.00 91.75 164 CYS A N 1
ATOM 1335 C CA . CYS A 1 164 ? 0.154 11.914 -1.543 1.00 91.75 164 CYS A CA 1
ATOM 1336 C C . CYS A 1 164 ? -0.402 13.337 -1.525 1.00 91.75 164 CYS A C 1
ATOM 1338 O O . CYS A 1 164 ? -0.882 13.789 -0.487 1.00 91.75 164 CYS A O 1
ATOM 1340 N N . SER A 1 165 ? -0.400 14.033 -2.667 1.00 90.81 165 SER A N 1
ATOM 1341 C CA . SER A 1 165 ? -1.020 15.356 -2.751 1.00 90.81 165 SER A CA 1
ATOM 1342 C C . SER A 1 165 ? -2.525 15.279 -2.506 1.00 90.81 165 SER A C 1
ATOM 1344 O O . SER A 1 165 ? -3.042 16.087 -1.740 1.00 90.81 165 SER A O 1
ATOM 1346 N N . THR A 1 166 ? -3.223 14.284 -3.061 1.00 89.06 166 THR A N 1
ATOM 1347 C CA . THR A 1 166 ? -4.665 14.089 -2.839 1.00 89.06 166 THR A CA 1
ATOM 1348 C C . THR A 1 166 ? -4.980 13.800 -1.373 1.00 89.06 166 THR A C 1
ATOM 1350 O O . THR A 1 166 ? -5.906 14.404 -0.837 1.00 89.06 166 THR A O 1
ATOM 1353 N N . LEU A 1 167 ? -4.196 12.940 -0.714 1.00 87.38 167 LEU A N 1
ATOM 1354 C CA . LEU A 1 167 ? -4.376 12.604 0.700 1.00 87.38 167 LEU A CA 1
ATOM 1355 C C . LEU A 1 167 ? -4.149 13.823 1.602 1.00 87.38 167 LEU A C 1
ATOM 1357 O O . LEU A 1 167 ? -4.952 14.075 2.488 1.00 87.38 167 LEU A O 1
ATOM 1361 N N . VAL A 1 168 ? -3.092 14.609 1.360 1.00 81.56 168 VAL A N 1
ATOM 1362 C CA . VAL A 1 168 ? -2.727 15.750 2.223 1.00 81.56 168 VAL A CA 1
ATOM 1363 C C . VAL A 1 168 ? -3.598 16.981 1.963 1.00 81.56 168 VAL A C 1
ATOM 1365 O O . VAL A 1 168 ? -4.036 17.624 2.912 1.00 81.56 168 VAL A O 1
ATOM 1368 N N . THR A 1 169 ? -3.874 17.324 0.700 1.00 72.06 169 THR A N 1
ATOM 1369 C CA . THR A 1 169 ? -4.652 18.534 0.349 1.00 72.06 169 THR A CA 1
ATOM 1370 C C . THR A 1 169 ? -6.136 18.411 0.672 1.00 72.06 169 THR A C 1
ATOM 1372 O O . THR A 1 169 ? -6.810 19.426 0.822 1.00 72.06 169 THR A O 1
ATOM 1375 N N . LYS A 1 170 ? -6.649 17.181 0.781 1.00 62.16 170 LYS A N 1
ATOM 1376 C CA . LYS A 1 170 ? -8.069 16.893 1.032 1.00 62.16 170 LYS A CA 1
ATOM 1377 C C . LYS A 1 170 ? -8.307 16.226 2.377 1.00 62.16 170 LYS A C 1
ATOM 1379 O O . LYS A 1 170 ? -9.321 15.559 2.557 1.00 62.16 170 LYS A O 1
ATOM 1384 N N . THR A 1 171 ? -7.403 16.475 3.323 1.00 53.44 171 THR A N 1
ATOM 1385 C CA . THR A 1 171 ? -7.538 16.141 4.751 1.00 53.44 171 THR A CA 1
ATOM 1386 C C . THR A 1 171 ? -8.760 16.786 5.423 1.00 53.44 171 THR A C 1
ATOM 1388 O O . THR A 1 171 ? -9.006 16.555 6.600 1.00 53.44 171 THR A O 1
ATOM 1391 N N . THR A 1 172 ? -9.581 17.550 4.701 1.00 50.28 172 THR A N 1
ATOM 1392 C CA . THR A 1 172 ? -10.888 18.009 5.166 1.00 50.28 172 THR A CA 1
ATOM 1393 C C . THR A 1 172 ? -11.951 16.930 4.953 1.00 50.28 172 THR A C 1
ATOM 1395 O O . THR A 1 172 ? -12.563 16.905 3.890 1.00 50.28 172 THR A O 1
ATOM 1398 N N . ASP A 1 173 ? -12.131 16.042 5.946 1.00 57.25 173 ASP A N 1
ATOM 1399 C CA . ASP A 1 173 ? -13.322 15.280 6.427 1.00 57.25 173 ASP A CA 1
ATOM 1400 C C . ASP A 1 173 ? -14.519 14.921 5.502 1.00 57.25 173 ASP A C 1
ATOM 1402 O O . ASP A 1 173 ? -15.538 14.397 5.956 1.00 57.25 173 ASP A O 1
ATOM 1406 N N . SER A 1 174 ? -14.447 15.154 4.200 1.00 66.06 174 SER A N 1
ATOM 1407 C CA . SER A 1 174 ? -15.589 15.185 3.282 1.00 66.06 174 SER A CA 1
ATOM 1408 C C . SER A 1 174 ? -15.576 14.033 2.281 1.00 66.06 174 SER A C 1
ATOM 1410 O O . SER A 1 174 ? -16.627 13.674 1.749 1.00 66.06 174 SER A O 1
ATOM 1412 N N . LEU A 1 175 ? -14.413 13.414 2.043 1.00 74.88 175 LEU A N 1
ATOM 1413 C CA . LEU A 1 175 ? -14.243 12.341 1.065 1.00 74.88 175 LEU A CA 1
ATOM 1414 C C . LEU A 1 175 ? -13.656 11.088 1.712 1.00 74.88 175 LEU A C 1
ATOM 1416 O O . LEU A 1 175 ? -12.637 11.142 2.393 1.00 74.88 175 LEU A O 1
ATOM 1420 N N . ASP A 1 176 ? -14.296 9.949 1.458 1.00 83.69 176 ASP A N 1
ATOM 1421 C CA . ASP A 1 176 ? -13.740 8.632 1.753 1.00 83.69 176 ASP A CA 1
ATOM 1422 C C . ASP A 1 176 ? -12.571 8.285 0.810 1.00 83.69 176 ASP A C 1
ATOM 1424 O O . ASP A 1 176 ? -12.399 8.870 -0.266 1.00 83.69 176 ASP A O 1
ATOM 1428 N N . LEU A 1 177 ? -11.762 7.307 1.217 1.00 85.81 177 LEU A N 1
ATOM 1429 C CA . LEU A 1 177 ? -10.568 6.873 0.501 1.00 85.81 177 LEU A CA 1
ATOM 1430 C C . LEU A 1 177 ? -10.876 6.375 -0.916 1.00 85.81 177 LEU A C 1
ATOM 1432 O O . LEU A 1 177 ? -10.081 6.597 -1.827 1.00 85.81 177 LEU A O 1
ATOM 1436 N N . VAL A 1 178 ? -12.026 5.730 -1.134 1.00 86.56 178 VAL A N 1
ATOM 1437 C CA . VAL A 1 178 ? -12.414 5.241 -2.467 1.00 86.56 178 VAL A CA 1
ATOM 1438 C C . VAL A 1 178 ? -12.636 6.424 -3.409 1.00 86.56 178 VAL A C 1
ATOM 1440 O O . VAL A 1 178 ? -12.133 6.420 -4.538 1.00 86.56 178 VAL A O 1
ATOM 1443 N N . LYS A 1 179 ? -13.300 7.490 -2.944 1.00 86.69 179 LYS A N 1
ATOM 1444 C CA . LYS A 1 179 ? -13.424 8.741 -3.710 1.00 86.69 179 LYS A CA 1
ATOM 1445 C C . LYS A 1 179 ? -12.068 9.386 -3.963 1.00 86.69 179 LYS A C 1
ATOM 1447 O O . LYS A 1 179 ? -11.799 9.777 -5.098 1.00 86.69 179 LYS A O 1
ATOM 1452 N N . GLN A 1 180 ? -11.195 9.463 -2.959 1.00 88.00 180 GLN A N 1
ATOM 1453 C CA . GLN A 1 180 ? -9.842 10.008 -3.134 1.00 88.00 180 GLN A CA 1
ATOM 1454 C C . GLN A 1 180 ? -9.054 9.225 -4.204 1.00 88.00 180 GLN A C 1
ATOM 1456 O O . GLN A 1 180 ? -8.511 9.830 -5.129 1.00 88.00 180 GLN A O 1
ATOM 1461 N N . LEU A 1 181 ? -9.073 7.889 -4.164 1.00 88.38 181 LEU A N 1
ATOM 1462 C CA . LEU A 1 181 ? -8.427 7.030 -5.167 1.00 88.38 181 LEU A CA 1
ATOM 1463 C C . LEU A 1 181 ? -9.064 7.139 -6.557 1.00 88.38 181 LEU A C 1
ATOM 1465 O O . LEU A 1 181 ? -8.360 7.069 -7.567 1.00 88.38 181 LEU A O 1
ATOM 1469 N N . THR A 1 182 ? -10.373 7.380 -6.630 1.00 87.06 182 THR A N 1
ATOM 1470 C CA . THR A 1 182 ? -11.066 7.670 -7.897 1.00 87.06 182 THR A CA 1
ATOM 1471 C C . THR A 1 182 ? -10.543 8.967 -8.520 1.00 87.06 182 THR A C 1
ATOM 1473 O O . THR A 1 182 ? -10.310 9.036 -9.728 1.00 87.06 182 THR A O 1
ATOM 1476 N N . MET A 1 183 ? -10.283 9.995 -7.706 1.00 87.88 183 MET A N 1
ATOM 1477 C CA . MET A 1 183 ? -9.681 11.243 -8.190 1.00 87.88 183 MET A CA 1
ATOM 1478 C C . MET A 1 183 ? -8.238 11.048 -8.657 1.00 87.88 183 MET A C 1
ATOM 1480 O O . MET A 1 183 ? -7.863 11.583 -9.701 1.00 87.88 183 MET A O 1
ATOM 1484 N N . VAL A 1 184 ? -7.452 10.261 -7.917 1.00 88.94 184 VAL A N 1
ATOM 1485 C CA . VAL A 1 184 ? -6.081 9.891 -8.304 1.00 88.94 184 VAL A CA 1
ATOM 1486 C C . VAL A 1 184 ? -6.089 9.162 -9.647 1.00 88.94 184 VAL A C 1
ATOM 1488 O O . VAL A 1 184 ? -5.359 9.552 -10.555 1.00 88.94 184 VAL A O 1
ATOM 1491 N N . THR A 1 185 ? -6.975 8.174 -9.803 1.00 87.31 185 THR A N 1
ATOM 1492 C CA . THR A 1 185 ? -7.185 7.432 -11.056 1.00 87.31 185 THR A CA 1
ATOM 1493 C C . THR A 1 185 ? -7.496 8.374 -12.212 1.00 87.31 185 THR A C 1
ATOM 1495 O O . THR A 1 185 ? -6.817 8.337 -13.236 1.00 87.31 185 THR A O 1
ATOM 1498 N N . LYS A 1 186 ? -8.479 9.268 -12.036 1.00 85.88 186 LYS A N 1
ATOM 1499 C CA . LYS A 1 186 ? -8.873 10.240 -13.063 1.00 85.88 186 LYS A CA 1
ATOM 1500 C C . LYS A 1 186 ? -7.705 11.139 -13.472 1.00 85.88 186 LYS A C 1
ATOM 1502 O O . LYS A 1 186 ? -7.475 11.323 -14.663 1.00 85.88 186 LYS A O 1
ATOM 1507 N N . CYS A 1 187 ? -6.967 11.674 -12.501 1.00 86.94 187 CYS A N 1
ATOM 1508 C CA . CYS A 1 187 ? -5.827 12.558 -12.748 1.00 86.94 187 CYS A CA 1
ATOM 1509 C C . CYS A 1 187 ? -4.719 11.846 -13.540 1.00 86.94 187 CYS A C 1
ATOM 1511 O O . CYS A 1 187 ? -4.251 12.354 -14.558 1.00 86.94 187 CYS A O 1
ATOM 1513 N N . ILE A 1 188 ? -4.351 10.632 -13.123 1.00 85.00 188 ILE A N 1
ATOM 1514 C CA . ILE A 1 188 ? -3.328 9.826 -13.801 1.00 85.00 188 ILE A CA 1
ATOM 1515 C C . ILE A 1 188 ? -3.772 9.465 -15.215 1.00 85.00 188 ILE A C 1
ATOM 1517 O O . ILE A 1 188 ? -2.987 9.609 -16.153 1.00 85.00 188 ILE A O 1
ATOM 1521 N N . HIS A 1 189 ? -5.023 9.037 -15.382 1.00 84.12 189 HIS A N 1
ATOM 1522 C CA . HIS A 1 189 ? -5.570 8.692 -16.687 1.00 84.12 189 HIS A CA 1
ATOM 1523 C C . HIS A 1 189 ? -5.531 9.887 -17.647 1.00 84.12 189 HIS A C 1
ATOM 1525 O O . HIS A 1 189 ? -5.048 9.755 -18.766 1.00 84.12 189 HIS A O 1
ATOM 1531 N N . GLN A 1 190 ? -5.940 11.075 -17.193 1.00 84.75 190 GLN A N 1
ATOM 1532 C CA . GLN A 1 190 ? -5.895 12.298 -18.003 1.00 84.75 190 GLN A CA 1
ATOM 1533 C C . GLN A 1 190 ? -4.473 12.685 -18.438 1.00 84.75 190 GLN A C 1
ATOM 1535 O O . GLN A 1 190 ? -4.302 13.241 -19.517 1.00 84.75 190 GLN A O 1
ATOM 1540 N N . GLN A 1 191 ? -3.456 12.396 -17.621 1.00 81.75 191 GLN A N 1
ATOM 1541 C CA . GLN A 1 191 ? -2.063 12.751 -17.920 1.00 81.75 191 GLN A CA 1
ATOM 1542 C C . GLN A 1 191 ? -1.309 11.690 -18.728 1.00 81.75 191 GLN A C 1
ATOM 1544 O O . GLN A 1 191 ? -0.328 12.012 -19.392 1.00 81.75 191 GLN A O 1
ATOM 1549 N N . THR A 1 192 ? -1.707 10.419 -18.630 1.00 78.50 192 THR A N 1
ATOM 1550 C CA . THR A 1 192 ? -0.891 9.294 -19.126 1.00 78.50 192 THR A CA 1
ATOM 1551 C C . THR A 1 192 ? -1.644 8.318 -20.025 1.00 78.50 192 THR A C 1
ATOM 1553 O O . THR A 1 192 ? -1.011 7.470 -20.645 1.00 78.50 192 THR A O 1
ATOM 1556 N N . GLY A 1 193 ? -2.977 8.381 -20.067 1.00 73.94 193 GLY A N 1
ATOM 1557 C CA . GLY A 1 193 ? -3.830 7.383 -20.720 1.00 73.94 193 GLY A CA 1
ATOM 1558 C C . GLY A 1 193 ? -3.862 6.016 -20.020 1.00 73.94 193 GLY A C 1
ATOM 1559 O O . GLY A 1 193 ? -4.563 5.116 -20.474 1.00 73.94 193 GLY A O 1
ATOM 1560 N N . ILE A 1 194 ? -3.133 5.838 -18.911 1.00 71.44 194 ILE A N 1
ATOM 1561 C CA . ILE A 1 194 ? -3.038 4.567 -18.182 1.00 71.44 194 ILE A CA 1
ATOM 1562 C C . ILE A 1 194 ? -4.347 4.285 -17.432 1.00 71.44 194 ILE A C 1
ATOM 1564 O O . ILE A 1 194 ? -4.961 5.192 -16.867 1.00 71.44 194 ILE A O 1
ATOM 1568 N N . ILE A 1 195 ? -4.760 3.017 -17.414 1.00 67.44 195 ILE A N 1
ATOM 1569 C CA . ILE A 1 195 ? -5.895 2.517 -16.627 1.00 67.44 195 ILE A CA 1
ATOM 1570 C C . ILE A 1 195 ? -5.368 1.917 -15.318 1.00 67.44 195 ILE A C 1
ATOM 1572 O O . ILE A 1 195 ? -4.372 1.192 -15.315 1.00 67.44 195 ILE A O 1
ATOM 1576 N N . THR A 1 196 ? -6.036 2.218 -14.206 1.00 67.50 196 THR A N 1
ATOM 1577 C CA . THR A 1 196 ? -5.766 1.626 -12.889 1.00 67.50 196 THR A CA 1
ATOM 1578 C C . THR A 1 196 ? -6.865 0.645 -12.504 1.00 67.50 196 THR A C 1
ATOM 1580 O O . THR A 1 196 ? -8.000 0.746 -12.967 1.00 67.50 196 THR A O 1
ATOM 1583 N N . GLU A 1 197 ? -6.522 -0.321 -11.656 1.00 67.62 197 GLU A N 1
ATOM 1584 C CA . GLU A 1 197 ? -7.460 -1.325 -11.157 1.00 67.62 197 GLU A CA 1
ATOM 1585 C C . GLU A 1 197 ? -7.707 -1.085 -9.666 1.00 67.62 197 GLU A C 1
ATOM 1587 O O . GLU A 1 197 ? -6.764 -0.963 -8.882 1.00 67.62 197 GLU A O 1
ATOM 1592 N N . MET A 1 198 ? -8.974 -1.037 -9.258 1.00 73.00 198 MET A N 1
ATOM 1593 C CA . MET A 1 198 ? -9.369 -0.874 -7.861 1.00 73.00 198 MET A CA 1
ATOM 1594 C C . MET A 1 198 ? -10.455 -1.891 -7.514 1.00 73.00 198 MET A C 1
ATOM 1596 O O . MET A 1 198 ? -11.488 -1.950 -8.175 1.00 73.00 198 MET A O 1
ATOM 1600 N N . PHE A 1 199 ? -10.229 -2.655 -6.449 1.00 69.00 199 PHE A N 1
ATOM 1601 C CA . PHE A 1 199 ? -11.169 -3.632 -5.905 1.00 69.00 199 PHE A CA 1
ATOM 1602 C C . PHE A 1 199 ? -11.387 -3.345 -4.424 1.00 69.00 199 PHE A C 1
ATOM 1604 O O . PHE A 1 199 ? -10.425 -3.199 -3.671 1.00 69.00 199 PHE A O 1
ATOM 1611 N N . SER A 1 200 ? -12.641 -3.273 -3.986 1.00 69.25 200 SER A N 1
ATOM 1612 C CA . SER A 1 200 ? -12.973 -2.969 -2.595 1.00 69.25 200 SER A CA 1
ATOM 1613 C C . SER A 1 200 ? -14.035 -3.912 -2.053 1.00 69.25 200 SER A C 1
ATOM 1615 O O . SER A 1 200 ? -15.062 -4.133 -2.686 1.00 69.25 200 SER A O 1
ATOM 1617 N N . THR A 1 201 ? -13.784 -4.408 -0.849 1.00 69.25 201 THR A N 1
ATOM 1618 C CA . THR A 1 201 ? -14.743 -5.068 0.044 1.00 69.25 201 THR A CA 1
ATOM 1619 C C . THR A 1 201 ? -14.857 -4.328 1.374 1.00 69.25 201 THR A C 1
ATOM 1621 O O . THR A 1 201 ? -15.230 -4.913 2.394 1.00 69.25 201 THR A O 1
ATOM 1624 N N . LEU A 1 202 ? -14.515 -3.035 1.389 1.00 67.12 202 LEU A N 1
ATOM 1625 C CA . LEU A 1 202 ? -14.747 -2.184 2.548 1.00 67.12 202 LEU A CA 1
ATOM 1626 C C . LEU A 1 202 ? -16.249 -2.120 2.822 1.00 67.12 202 LEU A C 1
ATOM 1628 O O . LEU A 1 202 ? -17.023 -1.680 1.975 1.00 67.12 202 LEU A O 1
ATOM 1632 N N . ILE A 1 203 ? -16.652 -2.555 4.014 1.00 61.19 203 ILE A N 1
ATOM 1633 C CA . ILE A 1 203 ? -18.064 -2.566 4.415 1.00 61.19 203 ILE A CA 1
ATOM 1634 C C . ILE A 1 203 ? -18.514 -1.161 4.847 1.00 61.19 203 ILE A C 1
ATOM 1636 O O . ILE A 1 203 ? -19.699 -0.836 4.804 1.00 61.19 203 ILE A O 1
ATOM 1640 N N . LYS A 1 204 ? -17.570 -0.301 5.248 1.00 66.31 204 LYS A N 1
ATOM 1641 C CA . LYS A 1 204 ? -17.824 1.055 5.749 1.00 66.31 204 LYS A CA 1
ATOM 1642 C C . LYS A 1 204 ? -16.928 2.080 5.059 1.00 66.31 204 LYS A C 1
ATOM 1644 O O . LYS A 1 204 ? -15.855 1.745 4.556 1.00 66.31 204 LYS A O 1
ATOM 1649 N N . LEU A 1 205 ? -17.360 3.344 5.065 1.00 68.19 205 LEU A N 1
ATOM 1650 C CA . LEU A 1 205 ? -16.570 4.449 4.525 1.00 68.19 205 LEU A CA 1
ATOM 1651 C C . LEU A 1 205 ? -15.284 4.604 5.341 1.00 68.19 205 LEU A C 1
ATOM 1653 O O . LEU A 1 205 ? -15.324 4.913 6.532 1.00 68.19 205 LEU A O 1
ATOM 1657 N N . PHE A 1 206 ? -14.145 4.399 4.685 1.00 70.88 206 PHE A N 1
ATOM 1658 C CA . PHE A 1 206 ? -12.833 4.560 5.295 1.00 70.88 206 PHE A CA 1
ATOM 1659 C C . PHE A 1 206 ? -12.267 5.938 4.958 1.00 70.88 206 PHE A C 1
ATOM 1661 O O . PHE A 1 206 ? -12.191 6.300 3.785 1.00 70.88 206 PHE A O 1
ATOM 1668 N N . ARG A 1 207 ? -11.884 6.710 5.977 1.00 69.50 207 ARG A N 1
ATOM 1669 C CA . ARG A 1 207 ? -11.276 8.039 5.833 1.00 69.50 207 ARG A CA 1
ATOM 1670 C C . ARG A 1 207 ? -9.864 7.991 6.408 1.00 69.50 207 ARG A C 1
ATOM 1672 O O . ARG A 1 207 ? -9.689 7.609 7.565 1.00 69.50 207 ARG A O 1
ATOM 1679 N N . ILE A 1 208 ? -8.887 8.341 5.573 1.00 63.44 208 ILE A N 1
ATOM 1680 C CA . ILE A 1 208 ? -7.465 8.465 5.921 1.00 63.44 208 ILE A CA 1
ATOM 1681 C C . ILE A 1 208 ? -7.154 9.924 6.219 1.00 63.44 208 ILE A C 1
ATOM 1683 O O . ILE A 1 208 ? -7.787 10.811 5.618 1.00 63.44 208 ILE A O 1
#

=== Feature glossary ===
A reading guide for the features in this record.

Start from the sequence.

  · This is the polypeptide sequence — one letter per residue, N-terminus first. Length ranges from a few dozen residues for small domains to over a thousand for large multi-domain proteins.

Fold it, and you get atomic coordinates and the backbone conformation that goes with them.

  · Structure coordinates are given as an mmCIF _atom_site loop: one row per atom with element, residue name, chain id, sequence number, and x/y/z position in Å. Only the four main-chain atoms per residue are included here; side chains are omitted to keep the record compact.

  · Backbone dihedral angles. Every residue except chain termini has a φ (preceding-C → N → Cα → C) and a ψ (N → Cα → C → next-N). They are reported in degrees following the IUPAC sign convention. Secondary structure is essentially a statement about which (φ, ψ) basin each residue occupies.

  · The SS8 string is DSSP's per-residue secondary-structure call. α-helix (H) means an i→i+4 H-bond ladder; β-strand (E) means the residue participates in a β-sheet; 3₁₀ (G) and π (I) are tighter and wider helices; T/S are turns/bends; '-' is loop.

  · SS3 is a coarse helix/strand/coil call (letters a/b/c) made by the P-SEA algorithm from inter-Cα distances and dihedrals. It is less detailed than DSSP but needs only Cα positions.

Summarize the fold with a handful of shape descriptors and a per-residue structural alphabet.

  · Radius of gyration (Rg) is the root-mean-square distance of Cα atoms from their centroid — a single number for overall size and compactness. A globular domain of N residues has Rg ≈ 2.2·N^0.38 Å; an extended or disordered chain has a much larger Rg. The Cα contact count is the number of residue pairs whose Cα atoms are within 8 Å and are more than four positions apart in sequence — a standard proxy for tertiary packing density. The bounding box is the smallest axis-aligned box enclosing all Cα atoms.

  · The Foldseek 3Di string encodes local tertiary geometry as a 20-letter alphabet — one character per residue — derived from the relative positions of nearby Cα atoms. Unlike the amino-acid sequence, 3Di is a direct function of the 3D structure, so two proteins with the same fold have similar 3Di strings even at low sequence identity.

  · Solvent-accessible surface area (SASA) is the area in Å² traced out by the centre of a 1.4 Å probe sphere (a water molecule) rolled over the protein's van der Waals surface (Shrake–Rupley / Lee–Richards construction). Buried residues have near-zero SASA; fully exposed residues can exceed 200 Å². The total SASA scales roughly with the number of surface residues.

Ask how reliable the model is.

  · pLDDT (predicted Local Distance Difference Test) is AlphaFold's per-residue confidence score, ranging from 0 to 100. Values above 90 indicate high confidence (typically well-packed cores); 70–90 is confident; 50–70 low confidence; below 50 usually means the region is disordered or the prediction is unreliable there. AlphaFold stores pLDDT in the mmCIF B-factor column.

  · B-factor (Debye–Waller factor) reflects atomic displacement in the crystal lattice. It is an experimental observable (units Å²), not a prediction; low values mean the atom is pinned down, high values mean it moves or is heterogeneous across the crystal.

  · Predicted Aligned Error (PAE) is an AlphaFold confidence matrix: entry (i, j) is the expected error in the position of residue j, in ångströms, when the prediction is superimposed on the true structure at residue i. Low PAE within a block of residues means that block is internally rigid and well-predicted; high PAE between two blocks means their relative placement is uncertain even if each block individually is confident.

Place it in context: what it resembles, what it is annotated as, and how it looks.

  · Nearest PDB neighbors are the top structural matches found by Foldseek when searching this structure against the entire Protein Data Bank. Each hit reports a TM-score (0 to 1; >0.5 almost always implies the same fold) and an E-value. These are *structural* homologs — they may share no detectable sequence similarity.

  · Functional annotations link the protein to curated databases. InterPro entries identify conserved domains and families by matching the sequence against member-database signatures (Pfam, PROSITE, CDD, …). Gene Ontology (GO) terms describe molecular function, biological process, and cellular component in a controlled vocabulary. CATH places the structure in a hierarchical fold classification (Class/Architecture/Topology/Homologous-superfamily). The organism is the source species.

  · Three diagnostic plots accompany the record. The Cα contact map visualizes the tertiary structure as a 2D adjacency matrix (8 Å cutoff, sequence-local contacts suppressed). The Ramachandran plot shows the distribution of backbone (φ, ψ) torsions, with points in the α and β basins reflecting secondary structure content. The PAE plot shows AlphaFold's inter-residue confidence as a color matrix.

  · Six rendered views show the 3D structure from the faces of a cube — i.e. along ±x, ±y, ±z. Rendering representation is drawn randomly per protein from cartoon (secondary-structure ribbons), sticks (backbone bonds), or molecular surface; coloring is either N→C rainbow (blue at the N-terminus through red at the C-terminus) or one color per chain.